Protein AF-A0A0L0NAQ2-F1 (afdb_monomer_lite)

Secondary structure (DSSP, 8-state):
--------SPPPPHHHHHHHTT-PPPPPPP-PPPPPPP--HHHHHHHTS-EEE----HHHHHHHHHTT---EEE----S-S-S-TTS---PPPGGGSSS-----------EEEEPPGGGT--HHHHHHHHHHTTTTTSGGG--SSSHHHHHTEEEEES-HHHHHT--HHHHHHHHHHHHH-TT-------------

InterPro domains:
  IPR003697 Nucleoside triphosphate pyrophosphatase Maf-like protein [PF02545] (50-85)
  IPR003697 Nucleoside triphosphate pyrophosphatase Maf-like protein [PF02545] (97-177)
  IPR003697 Nucleoside triphosphate pyrophosphatase Maf-like protein [PTHR43213] (103-178)
  IPR029001 Inosine triphosphate pyrophosphatase-like [G3DSA:3.90.950.10] (46-89)
  IPR029001 Inosine triphosphate pyrophosphatase-like [G3DSA:3.90.950.10] (90-179)
  IPR029001 Inosine triphosphate pyrophosphatase-like [SSF52972] (48-174)

Organism: Tolypocladium ophioglossoides (strain CBS 100239) (NCBI:txid1163406)

Foldseek 3Di:
DDDDDDDPDDPPDPVVVCVVVPDDDDPDPPDPDPDDADDDPLLVVQLVDQAEDQDPDPLVVVVCVNNPNPRYHYRYDPDDPPDDPVPDDPDDDPVQPPPHADDDDDDDDKDWDWADCVGQDNPVLVVVLVVVQCQVPPPVSADCPPPRVVRTTDDMGGDVSVVSPDPPVVVSVVSCCRPPVVPDPDPPPDPPPDDD

Sequence (196 aa):
MADSTTPRDPPPGYTAAAAEHGAGPRPSGPVRRPVLPLDLPILKHLNAKRVILASASPRRKALLQQIGLTNLEIMPSTKPEDLDKGAYVLAPREDARHPGYSITSHTEETKVYFWGEDNGLPDDVIESYVKTREGADKAGGYAVQGIGGMLLVQMIEGSVDNVVGLPVRRCLSMAEKVIFRQDEDEFDEGNSDEEV

Structure (mmCIF, N/CA/C/O backbone):
data_AF-A0A0L0NAQ2-F1
#
_entry.id   AF-A0A0L0NAQ2-F1
#
loop_
_atom_site.group_PDB
_atom_site.id
_atom_site.type_symbol
_atom_site.label_atom_id
_atom_site.label_alt_id
_atom_site.label_comp_id
_atom_site.label_asym_id
_atom_site.label_entity_id
_atom_site.label_seq_id
_atom_site.pdbx_PDB_ins_code
_atom_site.Cartn_x
_atom_site.Cartn_y
_atom_site.Cartn_z
_atom_site.occupancy
_atom_site.B_iso_or_equiv
_atom_site.auth_seq_id
_atom_site.auth_comp_id
_atom_site.auth_asym_id
_atom_site.auth_atom_id
_atom_site.pdbx_PDB_model_num
ATOM 1 N N . MET A 1 1 ? -50.108 26.981 31.773 1.00 41.12 1 MET A N 1
ATOM 2 C CA . MET A 1 1 ? -49.124 27.885 31.144 1.00 41.12 1 MET A CA 1
ATOM 3 C C . MET A 1 1 ? -47.962 27.047 30.642 1.00 41.12 1 MET A C 1
ATOM 5 O O . MET A 1 1 ? -47.570 26.135 31.354 1.00 41.12 1 MET A O 1
ATOM 9 N N . ALA A 1 2 ? -47.468 27.410 29.455 1.00 43.75 2 ALA A N 1
ATOM 10 C CA . ALA A 1 2 ? -46.323 26.883 28.704 1.00 43.75 2 ALA A CA 1
ATOM 11 C C . ALA A 1 2 ? -46.507 25.519 28.006 1.00 43.75 2 ALA A C 1
ATOM 13 O O . ALA A 1 2 ? -46.265 24.453 28.558 1.00 43.75 2 ALA A O 1
ATOM 14 N N . ASP A 1 3 ? -46.933 25.640 26.750 1.00 45.09 3 ASP A N 1
ATOM 15 C CA . ASP A 1 3 ? -46.957 24.650 25.679 1.00 45.09 3 ASP A CA 1
ATOM 16 C C . ASP A 1 3 ? -45.533 24.498 25.097 1.00 45.09 3 ASP A C 1
ATOM 18 O O . ASP A 1 3 ? -44.860 25.499 24.847 1.00 45.09 3 ASP A O 1
ATOM 22 N N . SER A 1 4 ? -45.044 23.267 24.930 1.00 50.56 4 SER A N 1
ATOM 23 C CA . SER A 1 4 ? -43.662 22.942 24.531 1.00 50.56 4 SER A CA 1
ATO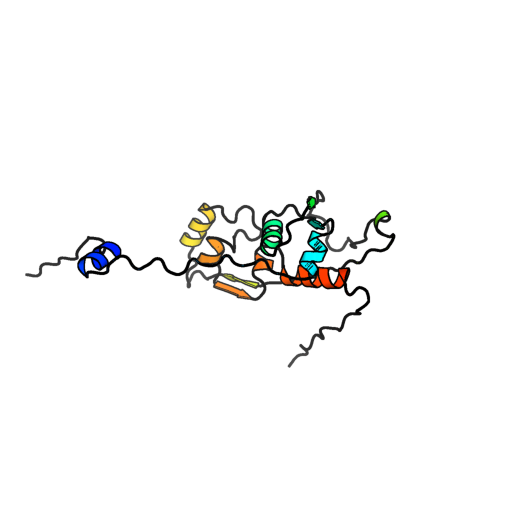M 24 C C . SER A 1 4 ? -43.691 22.039 23.297 1.00 50.56 4 SER A C 1
ATOM 26 O O . SER A 1 4 ? -43.463 20.831 23.371 1.00 50.56 4 SER A O 1
ATOM 28 N N . THR A 1 5 ? -44.000 22.636 22.149 1.00 53.66 5 THR A N 1
ATOM 29 C CA . THR A 1 5 ? -44.022 21.956 20.849 1.00 53.66 5 THR A CA 1
ATOM 30 C C . THR A 1 5 ? -42.610 21.938 20.261 1.00 53.66 5 THR A C 1
ATOM 32 O O . THR A 1 5 ? -42.176 22.906 19.643 1.00 53.66 5 THR A O 1
ATOM 35 N N . THR A 1 6 ? -41.870 20.845 20.453 1.00 58.81 6 THR A N 1
ATOM 36 C CA . THR A 1 6 ? -40.665 20.554 19.657 1.00 58.81 6 THR A CA 1
ATOM 37 C C . THR A 1 6 ? -41.093 19.693 18.464 1.00 58.81 6 THR A C 1
ATOM 39 O O . THR A 1 6 ? -41.571 18.576 18.691 1.00 58.81 6 THR A O 1
ATOM 42 N N . PRO A 1 7 ? -40.990 20.168 17.209 1.00 58.50 7 PRO A N 1
ATOM 43 C CA . PRO A 1 7 ? -41.411 19.378 16.055 1.00 58.50 7 PRO A CA 1
ATOM 44 C C . PRO A 1 7 ? -40.531 18.129 15.922 1.00 58.50 7 PRO A C 1
ATOM 46 O O . PRO A 1 7 ? -39.306 18.227 15.911 1.00 58.50 7 PRO A O 1
ATOM 49 N N . ARG A 1 8 ? -41.164 16.952 15.859 1.00 58.34 8 ARG A N 1
ATOM 50 C CA . ARG A 1 8 ? -40.514 15.634 15.715 1.00 58.34 8 ARG A CA 1
ATOM 51 C C . ARG A 1 8 ? -40.280 15.222 14.262 1.00 58.34 8 ARG A C 1
ATOM 53 O O . ARG A 1 8 ? -39.778 14.126 14.026 1.00 58.34 8 ARG A O 1
ATOM 60 N N . ASP A 1 9 ? -40.645 16.068 13.309 1.00 63.41 9 ASP A N 1
ATOM 61 C CA . ASP A 1 9 ? -40.499 15.732 11.902 1.00 63.41 9 ASP A CA 1
ATOM 62 C C . ASP A 1 9 ? -39.083 16.061 11.419 1.00 63.41 9 ASP A C 1
ATOM 64 O O . ASP A 1 9 ? -38.567 17.147 11.709 1.00 63.41 9 ASP A O 1
ATOM 68 N N . PRO A 1 10 ? -38.426 15.132 10.698 1.00 64.06 10 PRO A N 1
ATOM 69 C CA . PRO A 1 10 ? -37.142 15.418 10.081 1.00 64.06 10 PRO A C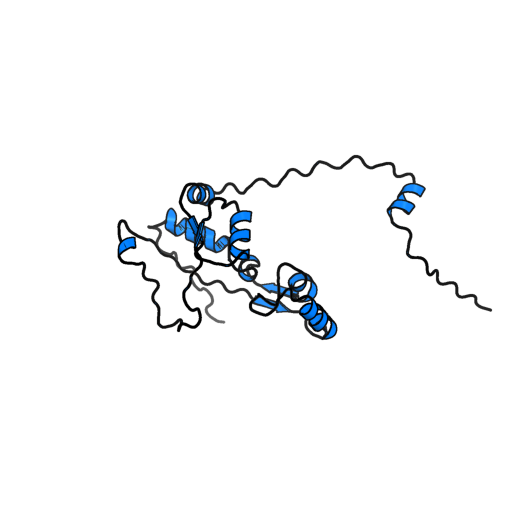A 1
ATOM 70 C C . PRO A 1 10 ? -37.300 16.615 9.133 1.00 64.06 10 PRO A C 1
ATOM 72 O O . PRO A 1 10 ? -38.349 16.752 8.494 1.00 64.06 10 PRO A O 1
ATOM 75 N N . PRO A 1 11 ? -36.283 17.490 9.024 1.00 64.44 11 PRO A N 1
ATOM 76 C CA . PRO A 1 11 ? -36.363 18.632 8.129 1.00 64.44 11 PRO A CA 1
ATOM 77 C C . PRO A 1 11 ? -36.694 18.148 6.709 1.00 64.44 11 PRO A C 1
ATOM 79 O O . PRO A 1 11 ? -36.173 17.108 6.284 1.00 64.44 11 PRO A O 1
ATOM 82 N N . PRO A 1 12 ? -37.563 18.867 5.975 1.00 68.19 12 PRO A N 1
ATOM 83 C CA . PRO A 1 12 ? -37.940 18.474 4.627 1.00 68.19 12 PRO A CA 1
ATOM 84 C C . PRO A 1 12 ? -36.684 18.293 3.773 1.00 68.19 12 PRO A C 1
ATOM 86 O O . PRO A 1 12 ? -35.736 19.077 3.857 1.00 68.19 12 PRO A O 1
ATOM 89 N N . GLY A 1 13 ? -36.665 17.242 2.949 1.00 56.91 13 GLY A N 1
ATOM 90 C CA . GLY A 1 13 ? -35.565 17.019 2.017 1.00 56.91 13 GLY A CA 1
ATOM 91 C C . GLY A 1 13 ? -35.347 18.273 1.169 1.00 56.91 13 GLY A C 1
ATOM 92 O O . GLY A 1 13 ? -36.307 18.850 0.660 1.00 56.91 13 GLY A O 1
ATOM 93 N N . TYR A 1 14 ? -34.091 18.699 1.008 1.00 62.16 14 TYR A N 1
ATOM 94 C CA . TYR A 1 14 ? -33.715 19.931 0.293 1.00 62.16 14 TYR A CA 1
ATOM 95 C C . TYR A 1 14 ? -34.352 20.065 -1.100 1.00 62.16 14 TYR A C 1
ATOM 97 O O . TYR A 1 14 ? -34.544 21.170 -1.603 1.00 62.16 14 TYR A O 1
ATOM 105 N N . THR A 1 15 ? -34.697 18.942 -1.726 1.00 62.47 15 THR A N 1
ATOM 106 C CA . THR A 1 15 ? -35.394 18.876 -3.011 1.00 62.47 15 THR A CA 1
ATOM 107 C C . THR A 1 15 ? -36.828 19.405 -2.950 1.00 62.47 15 THR A C 1
ATOM 109 O O . THR A 1 15 ? -37.253 20.075 -3.887 1.00 62.47 15 THR A O 1
ATOM 112 N N . ALA A 1 16 ? -37.556 19.156 -1.858 1.00 59.34 16 ALA A N 1
ATOM 113 C CA . ALA A 1 16 ? -38.922 19.641 -1.660 1.00 59.34 16 ALA A CA 1
ATOM 114 C C . ALA A 1 16 ? -38.942 21.157 -1.399 1.00 59.34 16 ALA A C 1
ATOM 116 O O . ALA A 1 16 ? -39.698 21.879 -2.043 1.00 59.34 16 ALA A O 1
ATOM 117 N N . ALA A 1 17 ? -38.024 21.652 -0.560 1.00 59.50 17 ALA A N 1
ATOM 118 C CA . ALA A 1 17 ? -37.868 23.085 -0.292 1.00 59.50 17 ALA A CA 1
ATOM 119 C C . ALA A 1 17 ? -37.432 23.882 -1.542 1.00 59.50 17 ALA A C 1
ATOM 121 O O . ALA A 1 17 ? -37.858 25.015 -1.752 1.00 59.50 17 ALA A O 1
ATOM 122 N N . ALA A 1 18 ? -36.608 23.295 -2.417 1.00 58.06 18 ALA A N 1
ATOM 123 C CA . ALA A 1 18 ? -36.181 23.945 -3.660 1.00 58.06 18 ALA A CA 1
ATOM 124 C C . ALA A 1 18 ? -37.310 24.073 -4.703 1.00 58.06 18 ALA A C 1
ATOM 126 O O . ALA A 1 18 ? -37.309 25.024 -5.489 1.00 58.06 18 ALA A O 1
ATOM 127 N N . ALA A 1 19 ? -38.267 23.137 -4.709 1.00 61.03 19 ALA A N 1
ATOM 128 C CA . ALA A 1 19 ? -39.413 23.163 -5.616 1.00 61.03 19 ALA A CA 1
ATOM 129 C C . ALA A 1 19 ? -40.416 24.268 -5.244 1.00 61.03 19 ALA A C 1
ATOM 131 O O . ALA A 1 19 ? -40.917 24.957 -6.133 1.00 61.03 19 ALA A O 1
ATOM 132 N N . GLU A 1 20 ? -40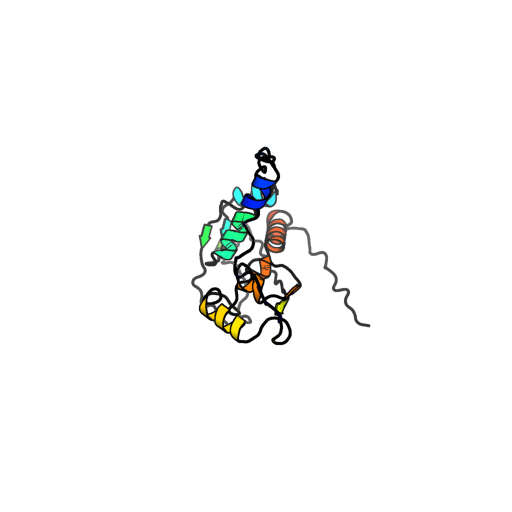.650 24.494 -3.946 1.00 61.00 20 GLU A N 1
ATOM 133 C CA . GLU A 1 20 ? -41.523 25.572 -3.451 1.00 61.00 20 GLU A CA 1
ATOM 134 C C . GLU A 1 20 ? -40.988 26.976 -3.786 1.00 61.00 20 GLU A C 1
ATOM 136 O O . GLU A 1 20 ? -41.765 27.908 -3.985 1.00 61.00 20 GLU A O 1
ATOM 141 N N . HIS A 1 21 ? -39.667 27.125 -3.931 1.00 63.00 21 HIS A N 1
ATOM 142 C CA . HIS A 1 21 ? -39.008 28.388 -4.285 1.00 63.00 21 HIS A CA 1
ATOM 143 C C . HIS A 1 21 ? -38.721 28.565 -5.790 1.00 63.00 21 HIS A C 1
ATOM 145 O O . HIS A 1 21 ? -37.954 29.450 -6.172 1.00 63.00 21 HIS A O 1
ATOM 151 N N . GLY A 1 22 ? -39.335 27.761 -6.666 1.00 55.47 22 GLY A N 1
ATOM 152 C CA . GLY A 1 22 ? -39.315 27.996 -8.117 1.00 55.47 22 GLY A CA 1
ATOM 153 C C . GLY A 1 22 ? -37.975 27.726 -8.815 1.00 55.47 22 GLY A C 1
ATOM 154 O O . GLY A 1 22 ? -37.747 28.221 -9.921 1.00 55.47 22 GLY A O 1
ATOM 155 N N . ALA A 1 23 ? -37.081 26.934 -8.216 1.00 58.44 23 ALA A N 1
ATOM 156 C CA . ALA A 1 23 ? -35.851 26.518 -8.883 1.00 58.44 23 ALA A CA 1
ATOM 157 C C . ALA A 1 23 ? -36.159 25.430 -9.930 1.00 58.44 23 ALA A C 1
ATOM 159 O O . ALA A 1 23 ? -36.309 24.254 -9.601 1.00 58.44 23 ALA A O 1
ATOM 160 N N . GLY A 1 24 ? -36.258 25.820 -11.205 1.00 65.88 24 GLY A N 1
ATOM 161 C CA . GLY A 1 24 ? -36.368 24.874 -12.321 1.00 65.88 24 GLY A CA 1
ATOM 162 C C . GLY A 1 24 ? -35.169 23.908 -12.406 1.00 65.88 24 GLY A C 1
ATOM 163 O O . GLY A 1 24 ? -34.139 24.135 -11.760 1.00 65.88 24 GLY A O 1
ATOM 164 N N . PRO A 1 25 ? -35.259 22.827 -13.208 1.00 61.66 25 PRO A N 1
ATOM 165 C CA . PRO A 1 25 ? -34.171 21.866 -13.366 1.00 61.66 25 PRO A CA 1
ATOM 166 C C . PRO A 1 25 ? -32.912 22.593 -13.842 1.00 61.66 25 PRO A C 1
ATOM 168 O O . PRO A 1 25 ? -32.896 23.176 -14.927 1.00 61.66 25 PRO A O 1
ATOM 171 N N . ARG A 1 26 ? -31.854 22.592 -13.022 1.00 62.03 26 ARG A N 1
ATOM 172 C CA . ARG A 1 26 ? -30.571 23.165 -13.443 1.00 62.03 26 ARG A CA 1
ATOM 173 C C . ARG A 1 26 ? -30.094 22.382 -14.669 1.00 62.03 26 ARG A C 1
ATOM 175 O O . ARG A 1 26 ? -30.154 21.150 -14.630 1.00 62.03 26 ARG A O 1
ATOM 182 N N . PRO A 1 27 ? -29.621 23.050 -15.736 1.00 65.00 27 PRO A N 1
ATOM 183 C CA . PRO A 1 27 ? -29.024 22.346 -16.860 1.00 65.00 27 PRO A CA 1
ATOM 184 C C . PRO A 1 27 ? -27.929 21.425 -16.323 1.00 65.00 27 PRO A C 1
ATOM 186 O O . PRO A 1 27 ? -27.153 21.824 -15.448 1.00 65.00 27 PRO A O 1
ATOM 189 N N . SER A 1 28 ? -27.909 20.180 -16.803 1.00 66.62 28 SER A N 1
ATOM 190 C CA . SER A 1 28 ? -26.876 19.210 -16.455 1.00 66.62 28 SER A CA 1
ATOM 191 C C . SER A 1 28 ? -25.518 19.879 -16.640 1.00 66.62 28 SER A C 1
ATOM 193 O O . SER A 1 28 ? -25.199 20.327 -17.745 1.00 66.62 28 SER A O 1
ATOM 195 N N . GLY A 1 29 ? -24.762 20.004 -15.547 1.00 67.12 29 GLY A N 1
ATOM 196 C CA . GLY A 1 29 ? -23.431 20.598 -15.571 1.00 67.12 29 GLY A CA 1
ATOM 197 C C . GLY A 1 29 ? -22.529 19.898 -16.593 1.00 67.12 29 GLY A C 1
ATOM 198 O O . GLY A 1 29 ? -22.859 18.805 -17.063 1.00 67.12 29 GLY A O 1
ATOM 199 N N . PRO A 1 30 ? -21.390 20.507 -16.956 1.00 69.25 30 PRO A N 1
ATOM 200 C CA . PRO A 1 30 ? -20.494 19.938 -17.953 1.00 69.25 30 PRO A CA 1
ATOM 201 C C . PRO A 1 30 ? -20.175 18.479 -17.608 1.00 69.25 30 PRO A C 1
ATOM 203 O O . PRO A 1 30 ? -19.758 18.175 -16.487 1.00 69.25 30 PRO A O 1
ATOM 206 N N . VAL A 1 31 ? -20.395 17.581 -18.5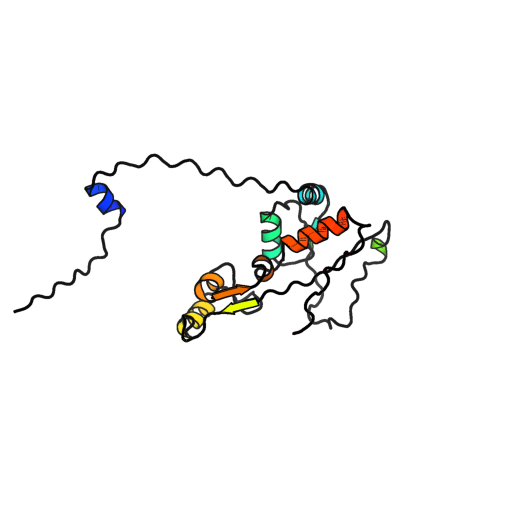74 1.00 70.56 31 VAL A N 1
ATOM 207 C CA . VAL A 1 31 ? -20.027 16.165 -18.470 1.00 70.56 31 VAL A CA 1
ATOM 208 C C . VAL A 1 31 ? -18.551 16.114 -18.086 1.00 70.56 31 VAL A C 1
ATOM 210 O O . VAL A 1 31 ? -17.699 16.605 -18.832 1.00 70.56 31 VAL A O 1
ATOM 213 N N . ARG A 1 32 ? -18.242 15.588 -16.893 1.00 65.25 32 ARG A N 1
ATOM 214 C CA . ARG A 1 32 ? -16.857 15.468 -16.426 1.00 65.25 32 ARG A CA 1
ATOM 215 C C . ARG A 1 32 ? -16.089 14.649 -17.458 1.00 65.25 32 ARG A C 1
ATOM 217 O O . ARG A 1 32 ? -16.427 13.494 -17.704 1.00 65.25 32 ARG A O 1
ATOM 224 N N . ARG A 1 33 ? -15.075 15.257 -18.079 1.00 65.31 33 ARG A N 1
ATOM 225 C CA . ARG A 1 33 ? -14.163 14.526 -18.963 1.00 65.31 33 ARG A CA 1
ATOM 226 C C . ARG A 1 33 ? -13.498 13.417 -18.139 1.00 65.31 33 ARG A C 1
ATOM 228 O O . ARG A 1 33 ? -13.094 13.696 -17.007 1.00 65.31 33 ARG A O 1
ATOM 235 N N . PRO A 1 34 ? -13.400 12.185 -18.663 1.00 69.81 34 PRO A N 1
ATOM 236 C CA . PRO A 1 34 ? -12.672 11.132 -17.973 1.00 69.81 34 PRO A CA 1
ATOM 237 C C . PRO A 1 34 ? -11.214 11.566 -17.793 1.00 69.81 34 PRO A C 1
ATOM 239 O O . PRO A 1 34 ? -10.644 12.236 -18.658 1.00 69.81 34 PRO A O 1
ATOM 242 N N . VAL A 1 35 ? -10.625 11.207 -16.654 1.00 73.69 35 VAL A N 1
ATOM 243 C CA . VAL A 1 35 ? -9.201 11.441 -16.398 1.00 73.69 35 VAL A CA 1
ATOM 244 C C . VAL A 1 35 ? -8.412 10.628 -17.421 1.00 73.69 35 VAL A C 1
ATOM 246 O O . VAL A 1 35 ? -8.604 9.418 -17.532 1.00 73.69 35 VAL A O 1
ATOM 249 N N . LEU A 1 36 ? -7.572 11.301 -18.209 1.00 74.38 36 LEU A N 1
ATOM 250 C CA . LEU A 1 36 ? -6.705 10.629 -19.173 1.00 74.38 36 LEU A CA 1
ATOM 251 C C . LEU A 1 36 ? -5.629 9.824 -18.427 1.00 74.38 36 LEU A C 1
ATOM 253 O O . LEU A 1 36 ? -5.161 10.275 -17.378 1.00 74.38 36 LEU A O 1
ATOM 257 N N . PRO A 1 37 ? -5.225 8.653 -18.946 1.00 72.19 37 PRO A N 1
ATOM 258 C CA . PRO A 1 37 ? -4.152 7.876 -18.343 1.00 72.19 37 PRO A CA 1
ATOM 259 C C . PRO A 1 37 ? -2.837 8.663 -18.358 1.00 72.19 37 PRO A C 1
ATOM 261 O O . PRO A 1 37 ? -2.573 9.444 -19.274 1.00 72.19 37 PRO A O 1
ATOM 264 N N . LEU A 1 38 ? -2.012 8.440 -17.335 1.00 79.75 38 LEU A N 1
ATOM 265 C CA . LEU A 1 38 ? -0.681 9.032 -17.234 1.00 79.75 38 LEU A CA 1
ATOM 266 C C . LEU A 1 38 ? 0.183 8.577 -18.415 1.00 79.75 38 LEU A C 1
ATOM 268 O O . LEU A 1 38 ? 0.400 7.381 -18.608 1.00 79.75 38 LEU A O 1
ATOM 272 N N . ASP A 1 39 ? 0.703 9.533 -19.183 1.00 82.44 39 ASP A N 1
ATOM 273 C CA . ASP A 1 39 ? 1.598 9.251 -20.303 1.00 82.44 39 ASP A CA 1
ATOM 274 C C . ASP A 1 39 ? 3.067 9.409 -19.890 1.00 82.44 39 ASP A C 1
ATOM 276 O O . ASP A 1 39 ? 3.695 10.440 -20.129 1.00 82.44 39 ASP A O 1
ATOM 280 N N . LEU A 1 40 ? 3.609 8.386 -19.222 1.00 85.81 40 LEU A N 1
ATOM 281 C CA . LEU A 1 40 ? 5.013 8.350 -18.809 1.00 85.81 40 LEU A CA 1
ATOM 282 C C . LEU A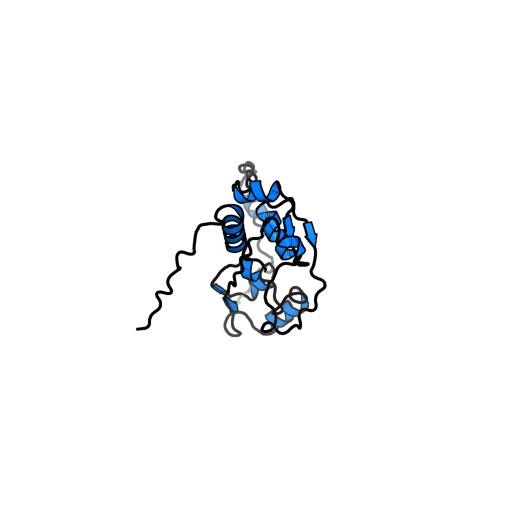 1 40 ? 5.829 7.387 -19.695 1.00 85.81 40 LEU A C 1
ATOM 284 O O . LEU A 1 40 ? 5.383 6.257 -19.930 1.00 85.81 40 LEU A O 1
ATOM 288 N N . PRO A 1 41 ? 7.055 7.757 -20.128 1.00 86.50 41 PRO A N 1
ATOM 289 C CA . PRO A 1 41 ? 7.912 6.897 -20.954 1.00 86.50 41 PRO A CA 1
ATOM 290 C C . PRO A 1 41 ? 8.189 5.522 -20.335 1.00 86.50 41 PRO A C 1
ATOM 292 O O . PRO A 1 41 ? 8.131 4.505 -21.026 1.00 86.50 41 PRO A O 1
ATOM 295 N N . ILE A 1 42 ? 8.417 5.477 -19.019 1.00 87.75 42 ILE A N 1
ATOM 296 C CA . ILE A 1 42 ? 8.635 4.230 -18.279 1.00 87.75 42 ILE A CA 1
ATOM 297 C C . ILE A 1 42 ? 7.417 3.301 -18.344 1.00 87.75 42 ILE A C 1
ATOM 299 O O . ILE A 1 42 ? 7.577 2.102 -18.541 1.00 87.75 42 ILE A O 1
ATOM 303 N N . LEU A 1 43 ? 6.195 3.840 -18.276 1.00 87.69 43 LEU A N 1
ATOM 304 C CA . LEU A 1 43 ? 4.965 3.047 -18.357 1.00 87.69 43 LEU A CA 1
ATOM 305 C C . LEU A 1 43 ? 4.753 2.478 -19.760 1.00 87.69 43 LEU A C 1
ATOM 307 O O . LEU A 1 43 ? 4.395 1.310 -19.902 1.00 87.69 43 LEU A O 1
ATOM 311 N N . LYS A 1 44 ? 5.020 3.276 -20.802 1.00 88.69 44 LYS A N 1
ATOM 312 C CA . LYS A 1 44 ? 5.013 2.809 -22.199 1.00 88.69 44 LYS A CA 1
ATOM 313 C C . LYS A 1 44 ? 6.008 1.669 -22.403 1.00 88.69 44 LYS A C 1
ATOM 315 O O . LYS A 1 44 ? 5.655 0.646 -22.988 1.00 88.69 44 LYS A O 1
ATOM 320 N N . HIS A 1 45 ? 7.226 1.829 -21.887 1.00 89.81 45 HIS A N 1
ATOM 321 C CA . HIS A 1 45 ? 8.265 0.813 -22.003 1.00 89.81 45 HIS A CA 1
ATOM 322 C C . HIS A 1 45 ? 7.905 -0.469 -21.242 1.00 89.81 45 HIS A C 1
ATOM 324 O O . HIS A 1 45 ? 8.011 -1.557 -21.802 1.00 89.81 45 HIS A O 1
ATOM 330 N N . LEU A 1 46 ? 7.421 -0.352 -20.002 1.00 88.38 46 LEU A N 1
ATOM 331 C CA . LEU A 1 46 ? 6.988 -1.496 -19.199 1.00 88.38 46 LEU A CA 1
ATOM 332 C C . LEU A 1 46 ? 5.818 -2.241 -19.854 1.00 88.38 46 LEU A C 1
ATOM 334 O O . LEU A 1 46 ? 5.875 -3.459 -19.972 1.00 88.38 46 LEU A O 1
ATOM 338 N N . ASN A 1 47 ? 4.806 -1.534 -20.366 1.00 89.12 47 ASN A N 1
ATOM 339 C CA . ASN A 1 47 ? 3.672 -2.169 -21.047 1.00 89.12 47 ASN A CA 1
ATOM 340 C C . ASN A 1 47 ? 4.084 -2.933 -22.324 1.00 89.12 47 ASN A C 1
ATOM 342 O O . ASN A 1 47 ? 3.433 -3.916 -22.678 1.00 89.12 47 ASN A O 1
ATOM 346 N N . ALA A 1 48 ? 5.171 -2.529 -22.992 1.00 89.25 48 ALA A N 1
ATOM 347 C CA . ALA A 1 48 ? 5.713 -3.214 -24.170 1.00 89.25 48 ALA A CA 1
ATOM 348 C C . ALA A 1 48 ? 6.563 -4.459 -23.840 1.00 89.25 48 ALA A C 1
ATOM 350 O O . ALA A 1 48 ? 7.000 -5.168 -24.750 1.00 89.25 48 ALA A O 1
ATOM 351 N N . LYS A 1 49 ? 6.838 -4.724 -22.559 1.00 88.62 49 LYS A N 1
ATOM 352 C CA . LYS A 1 49 ? 7.655 -5.851 -22.092 1.00 88.62 49 LYS A CA 1
ATOM 353 C C . LYS A 1 49 ? 6.823 -6.795 -21.228 1.00 88.62 49 LYS A C 1
ATOM 355 O O . LYS A 1 49 ? 5.703 -6.491 -20.832 1.00 88.62 49 LYS A O 1
ATOM 360 N N . ARG A 1 50 ? 7.386 -7.967 -20.930 1.00 88.69 50 ARG A N 1
ATOM 361 C CA . ARG A 1 50 ? 6.809 -8.884 -19.945 1.00 88.69 50 ARG A CA 1
ATOM 362 C C . ARG A 1 50 ? 7.143 -8.368 -18.547 1.00 88.69 50 ARG A C 1
ATOM 364 O O . ARG A 1 50 ? 8.304 -8.412 -18.148 1.00 88.69 50 ARG A O 1
ATOM 371 N N . VAL A 1 51 ? 6.135 -7.897 -17.817 1.00 89.69 51 VAL A N 1
ATOM 372 C CA . VAL A 1 51 ? 6.281 -7.437 -16.430 1.00 89.69 51 VAL A CA 1
ATOM 373 C C . VAL A 1 51 ? 5.638 -8.452 -15.499 1.00 89.69 51 VAL A C 1
ATOM 375 O O . VAL A 1 51 ? 4.463 -8.785 -15.651 1.00 89.69 51 VAL A O 1
ATOM 378 N N . ILE A 1 52 ? 6.409 -8.933 -14.526 1.00 90.88 52 ILE A N 1
ATOM 379 C CA . ILE A 1 52 ? 5.949 -9.904 -13.535 1.00 90.88 52 ILE A CA 1
ATOM 380 C C . ILE A 1 52 ? 5.864 -9.217 -12.173 1.00 90.88 52 ILE A C 1
ATOM 382 O O . ILE A 1 52 ? 6.862 -8.721 -11.653 1.00 90.88 52 ILE A O 1
ATOM 386 N N . LEU A 1 53 ? 4.679 -9.223 -11.569 1.00 91.38 53 LEU A N 1
ATOM 387 C CA . LEU A 1 53 ? 4.474 -8.872 -10.173 1.00 91.38 53 LEU A CA 1
ATOM 388 C C . LEU A 1 53 ? 4.627 -10.133 -9.320 1.00 91.38 53 LEU A C 1
ATOM 390 O O . LEU A 1 53 ? 3.733 -10.982 -9.270 1.00 91.38 53 LEU A O 1
ATOM 394 N N . ALA A 1 54 ? 5.745 -10.227 -8.604 1.00 90.56 54 ALA A N 1
ATOM 395 C CA . ALA A 1 54 ? 6.052 -11.343 -7.712 1.00 90.56 54 ALA A CA 1
ATOM 396 C C . ALA A 1 54 ? 5.302 -11.263 -6.361 1.00 90.56 54 ALA A C 1
ATOM 398 O O . ALA A 1 54 ? 5.890 -11.419 -5.292 1.00 90.56 54 ALA A O 1
ATOM 399 N N . SER A 1 55 ? 4.006 -10.935 -6.376 1.00 87.38 55 SER A N 1
ATOM 400 C CA . SER A 1 55 ? 3.208 -10.728 -5.164 1.00 87.38 55 SER A CA 1
ATOM 401 C C . SER A 1 55 ? 1.779 -11.231 -5.325 1.00 87.38 55 SER A C 1
ATOM 403 O O . SER A 1 55 ? 1.117 -10.919 -6.307 1.00 87.38 55 SER A O 1
ATOM 405 N N . ALA A 1 56 ? 1.278 -11.941 -4.309 1.00 87.25 56 ALA A N 1
ATOM 406 C CA . ALA A 1 56 ? -0.116 -12.383 -4.233 1.00 87.25 56 ALA A CA 1
ATOM 407 C C . ALA A 1 56 ? -1.108 -11.259 -3.869 1.00 87.25 56 ALA A C 1
ATOM 409 O O . ALA A 1 56 ? -2.314 -11.482 -3.888 1.00 87.25 56 ALA A O 1
ATOM 410 N N . SER A 1 57 ? -0.627 -10.063 -3.503 1.00 87.88 57 SER A N 1
ATOM 411 C CA . SER A 1 57 ? -1.469 -8.989 -2.964 1.00 87.88 57 SER A CA 1
ATOM 412 C C . SER A 1 57 ? -2.359 -8.347 -4.040 1.00 87.88 57 SER A C 1
ATOM 414 O O . SER A 1 57 ? -1.834 -7.694 -4.953 1.00 87.88 57 SER A O 1
ATOM 416 N N . PRO A 1 58 ? -3.701 -8.412 -3.911 1.00 88.25 58 PRO A N 1
ATOM 417 C CA . PRO A 1 58 ? -4.613 -7.737 -4.837 1.00 88.25 58 PRO A CA 1
ATOM 418 C C . PRO A 1 58 ? -4.460 -6.210 -4.816 1.00 88.25 58 PRO A C 1
ATOM 420 O O . PRO A 1 58 ? -4.641 -5.558 -5.843 1.00 88.25 58 PRO A O 1
ATOM 423 N N . ARG A 1 59 ? -4.074 -5.635 -3.667 1.00 90.25 59 ARG A N 1
ATOM 424 C CA . ARG A 1 59 ? -3.892 -4.184 -3.491 1.00 90.25 59 ARG A CA 1
ATOM 425 C C . ARG A 1 59 ? -2.726 -3.653 -4.322 1.00 90.25 59 ARG A C 1
ATOM 427 O O . ARG A 1 59 ? -2.874 -2.651 -5.013 1.00 90.25 59 ARG A O 1
ATOM 434 N N . ARG A 1 60 ? -1.595 -4.370 -4.334 1.00 92.31 60 ARG A N 1
ATOM 435 C CA . ARG A 1 60 ? -0.423 -4.001 -5.151 1.00 92.31 60 ARG A CA 1
ATOM 436 C C . ARG A 1 60 ? -0.752 -4.021 -6.642 1.00 92.31 60 ARG A C 1
ATOM 438 O O . ARG A 1 60 ? -0.387 -3.099 -7.364 1.00 92.31 60 ARG A O 1
ATOM 445 N N . LYS A 1 61 ? -1.499 -5.038 -7.088 1.00 91.19 61 LYS A N 1
ATOM 446 C CA . LYS A 1 61 ? -2.002 -5.115 -8.466 1.00 91.19 61 LYS A CA 1
ATOM 447 C C . LYS A 1 61 ? -2.886 -3.910 -8.800 1.00 91.19 61 LYS A C 1
ATOM 449 O O . LYS A 1 61 ? -2.662 -3.271 -9.821 1.00 91.19 61 LYS A O 1
ATOM 454 N N . ALA A 1 62 ? -3.858 -3.596 -7.943 1.00 90.69 62 ALA A N 1
ATOM 455 C CA . ALA A 1 62 ? -4.785 -2.489 -8.164 1.00 90.69 62 ALA A CA 1
ATOM 456 C C . ALA A 1 62 ? -4.059 -1.136 -8.269 1.00 90.69 62 ALA A C 1
ATOM 458 O O . ALA A 1 62 ? -4.332 -0.376 -9.195 1.00 90.69 62 ALA A O 1
ATOM 459 N N . LEU A 1 63 ? -3.083 -0.875 -7.390 1.00 91.12 63 LEU A N 1
ATOM 460 C CA . LEU A 1 63 ? -2.258 0.338 -7.433 1.00 91.12 63 LEU A CA 1
ATOM 461 C C . LEU A 1 63 ? -1.499 0.479 -8.762 1.00 91.12 63 LEU A C 1
ATOM 463 O O . LEU A 1 63 ? -1.531 1.542 -9.381 1.00 91.12 63 LEU A O 1
ATOM 467 N N . LEU A 1 64 ? -0.862 -0.597 -9.238 1.00 90.62 64 LEU A N 1
ATOM 468 C CA . LEU A 1 64 ? -0.129 -0.580 -10.508 1.00 90.62 64 LEU A CA 1
ATOM 469 C C . LEU A 1 64 ? -1.065 -0.452 -11.724 1.00 90.62 64 LEU A C 1
ATOM 471 O O . LEU A 1 64 ? -0.744 0.237 -12.691 1.00 90.62 64 LEU A O 1
ATOM 475 N N . GLN A 1 65 ? -2.251 -1.057 -11.680 1.00 89.25 65 GLN A N 1
ATOM 476 C CA . GLN A 1 65 ? -3.245 -0.896 -12.745 1.00 89.25 65 GLN A CA 1
ATOM 477 C C . GLN A 1 65 ? -3.801 0.532 -12.801 1.00 89.25 65 GLN A C 1
ATOM 479 O O . GLN A 1 65 ? -3.988 1.066 -13.894 1.00 89.25 65 GLN A O 1
ATOM 484 N N . GLN A 1 66 ? -4.001 1.176 -11.647 1.00 88.00 66 GLN A N 1
ATOM 485 C CA . GLN A 1 66 ? -4.502 2.550 -11.559 1.00 88.00 66 GLN A CA 1
ATOM 486 C C . GLN A 1 66 ? -3.559 3.569 -12.216 1.00 88.00 66 GLN A C 1
ATOM 488 O O . GLN A 1 66 ? -4.030 4.536 -12.813 1.00 88.00 66 GLN A O 1
ATOM 493 N N . ILE A 1 67 ? -2.242 3.352 -12.153 1.00 88.25 67 ILE A N 1
ATOM 494 C CA . ILE A 1 67 ? -1.259 4.221 -12.822 1.00 88.25 67 ILE A CA 1
ATOM 495 C C . ILE A 1 67 ? -1.083 3.926 -14.317 1.00 88.25 67 ILE A C 1
ATOM 497 O O . ILE A 1 67 ? -0.399 4.685 -14.995 1.00 88.25 67 ILE A O 1
ATOM 501 N N . GLY A 1 68 ? -1.689 2.856 -14.845 1.00 87.31 68 GLY A N 1
ATOM 502 C CA . GLY A 1 68 ? -1.644 2.515 -16.271 1.00 87.31 68 GLY A CA 1
ATOM 503 C C . GLY A 1 68 ? -0.729 1.345 -16.648 1.00 87.31 68 GLY A C 1
ATOM 504 O O . GLY A 1 68 ? -0.492 1.130 -17.840 1.00 87.31 68 GLY A O 1
ATOM 505 N N . LEU A 1 69 ? -0.233 0.556 -15.684 1.00 85.81 69 LEU A N 1
ATOM 506 C CA . LEU A 1 69 ? 0.403 -0.731 -15.987 1.00 85.81 69 LEU A CA 1
ATOM 507 C C . LEU A 1 69 ? -0.678 -1.785 -16.203 1.00 85.81 69 LEU A C 1
ATOM 509 O O . LEU A 1 69 ? -1.289 -2.295 -15.265 1.00 85.81 69 LEU A O 1
ATOM 513 N N . THR A 1 70 ? -0.932 -2.093 -17.467 1.00 82.69 70 THR A N 1
ATOM 514 C CA . THR A 1 70 ? -2.010 -3.005 -17.869 1.00 82.69 70 THR A CA 1
ATOM 515 C C . THR A 1 70 ? -1.489 -4.404 -18.178 1.00 82.69 70 THR A C 1
ATOM 517 O O . THR A 1 70 ? -2.206 -5.380 -17.964 1.00 82.69 70 THR A O 1
ATOM 520 N N . ASN A 1 71 ? -0.225 -4.517 -18.597 1.00 85.44 71 ASN A N 1
ATOM 521 C CA . ASN A 1 71 ? 0.423 -5.779 -18.943 1.00 85.44 71 ASN A CA 1
ATOM 522 C C . ASN A 1 71 ? 1.211 -6.368 -17.755 1.00 85.44 71 ASN A C 1
ATOM 524 O O . ASN A 1 71 ? 2.441 -6.391 -17.760 1.00 85.44 71 ASN A O 1
ATOM 528 N N . LEU A 1 72 ? 0.494 -6.789 -16.708 1.00 86.38 72 LEU A N 1
ATOM 529 C CA . LEU A 1 72 ? 1.070 -7.361 -15.485 1.00 86.38 72 LEU A CA 1
ATOM 530 C C . LEU A 1 72 ? 0.709 -8.839 -15.329 1.00 86.38 72 LEU A C 1
ATOM 532 O O . LEU A 1 72 ? -0.460 -9.191 -15.160 1.00 86.38 72 LEU A O 1
ATOM 536 N N . GLU A 1 73 ? 1.730 -9.690 -15.300 1.00 89.00 73 GLU A N 1
ATOM 537 C CA . GLU A 1 73 ? 1.620 -11.103 -14.941 1.00 89.00 73 GLU A CA 1
ATOM 538 C C . GLU A 1 73 ? 1.822 -11.267 -13.431 1.00 89.00 73 GLU A C 1
ATOM 540 O O . GLU A 1 73 ? 2.781 -10.748 -12.868 1.00 89.00 73 GLU A O 1
ATOM 545 N N . ILE A 1 74 ? 0.925 -11.979 -12.750 1.00 88.19 74 ILE A N 1
ATOM 546 C CA . ILE A 1 74 ? 1.026 -12.192 -11.301 1.00 88.19 74 ILE A CA 1
ATOM 547 C C . ILE A 1 74 ? 1.628 -13.565 -11.057 1.00 88.19 74 ILE A C 1
ATOM 549 O O . ILE A 1 74 ? 1.031 -14.574 -11.425 1.00 88.19 74 ILE A O 1
ATOM 553 N N . MET A 1 75 ? 2.777 -13.597 -10.388 1.00 87.75 75 MET A N 1
ATOM 554 C CA . MET A 1 75 ? 3.436 -14.837 -9.993 1.00 87.75 75 MET A CA 1
ATOM 555 C C . MET A 1 75 ? 3.711 -14.796 -8.485 1.00 87.75 75 MET A C 1
ATOM 557 O O . MET A 1 75 ? 4.742 -14.274 -8.065 1.00 87.75 75 MET A O 1
ATOM 561 N N . PRO A 1 76 ? 2.782 -15.271 -7.638 1.00 84.75 76 PRO A N 1
ATOM 562 C CA . PRO A 1 76 ? 2.943 -15.189 -6.193 1.00 84.75 76 PRO A CA 1
ATOM 563 C C . PRO A 1 76 ? 4.131 -16.038 -5.721 1.00 84.75 76 PRO A C 1
ATOM 565 O O . PRO A 1 76 ? 4.363 -17.138 -6.220 1.00 84.75 76 PRO A O 1
ATOM 568 N N . SER A 1 77 ? 4.876 -15.535 -4.735 1.00 78.94 77 SER A N 1
ATOM 569 C CA . SER A 1 77 ? 5.902 -16.329 -4.056 1.00 78.94 77 SER A CA 1
ATOM 570 C C . SER A 1 77 ? 5.233 -17.406 -3.205 1.00 78.94 77 SER A C 1
ATOM 572 O O . SER A 1 77 ? 4.339 -17.106 -2.420 1.00 78.94 77 SER A O 1
ATOM 574 N N . THR A 1 78 ? 5.676 -18.653 -3.338 1.00 77.69 78 THR A N 1
ATOM 575 C CA . THR A 1 78 ? 5.250 -19.779 -2.489 1.00 77.69 78 THR A CA 1
ATOM 576 C C . THR A 1 78 ? 6.229 -20.042 -1.342 1.00 77.69 78 THR A C 1
ATOM 578 O O . THR A 1 78 ? 6.171 -21.097 -0.713 1.00 77.69 78 THR A O 1
ATOM 581 N N . LYS A 1 79 ? 7.193 -19.140 -1.117 1.00 75.88 79 LYS A N 1
ATOM 582 C CA . LYS A 1 79 ? 8.219 -19.312 -0.085 1.00 75.88 79 LYS A CA 1
ATOM 583 C C . LYS A 1 79 ? 7.670 -18.953 1.304 1.00 75.88 79 LYS A C 1
ATOM 585 O O . LYS A 1 79 ? 6.892 -18.005 1.390 1.00 75.88 79 LYS A O 1
ATOM 590 N N . PRO A 1 80 ? 8.099 -19.657 2.366 1.00 72.12 80 PRO A N 1
ATOM 591 C CA . PRO A 1 80 ? 7.763 -19.296 3.741 1.00 72.12 80 PRO A CA 1
ATOM 592 C C . PRO A 1 80 ? 8.237 -17.872 4.083 1.00 72.12 80 PRO A C 1
ATOM 594 O O . PRO A 1 80 ? 9.321 -17.464 3.662 1.00 72.12 80 PRO A O 1
ATOM 597 N N . GLU A 1 81 ? 7.417 -17.108 4.809 1.00 69.06 81 GLU A N 1
ATOM 598 C CA . GLU A 1 81 ? 7.705 -15.717 5.217 1.00 69.06 81 GLU A CA 1
ATOM 599 C C . GLU A 1 81 ? 8.318 -15.616 6.632 1.00 69.06 81 GLU A C 1
ATOM 601 O O . GLU A 1 81 ? 8.632 -14.525 7.100 1.00 69.06 81 GLU A O 1
ATOM 606 N N . ASP A 1 82 ? 8.518 -16.750 7.303 1.00 74.25 82 ASP A N 1
ATOM 607 C CA . ASP A 1 82 ? 9.093 -16.921 8.647 1.00 74.25 82 ASP A CA 1
ATOM 608 C C . ASP A 1 82 ? 10.626 -17.070 8.647 1.00 74.25 82 ASP A C 1
ATOM 610 O O . ASP A 1 82 ? 11.241 -17.401 9.661 1.00 74.25 82 ASP A O 1
ATOM 614 N N . LEU A 1 83 ? 11.259 -16.824 7.502 1.00 68.38 83 LEU A N 1
ATOM 615 C CA . LEU A 1 83 ? 12.697 -16.958 7.324 1.00 68.38 83 LEU A CA 1
ATOM 616 C C . LEU A 1 83 ? 13.463 -15.783 7.964 1.00 68.38 83 LEU A C 1
ATOM 618 O O . LEU A 1 83 ? 13.045 -14.627 7.882 1.00 68.38 83 LEU A O 1
ATOM 622 N N . ASP A 1 84 ? 14.628 -16.073 8.554 1.00 68.44 84 ASP A N 1
ATOM 623 C CA . ASP A 1 84 ? 15.515 -15.065 9.152 1.00 68.44 84 ASP A CA 1
ATOM 624 C C . ASP A 1 84 ? 16.019 -14.053 8.110 1.00 68.44 84 ASP A C 1
ATOM 626 O O . ASP A 1 84 ? 16.807 -14.381 7.225 1.00 68.44 84 ASP A O 1
ATOM 630 N N . LYS A 1 85 ? 15.604 -12.791 8.238 1.00 62.03 85 LYS A N 1
ATOM 631 C CA . LYS A 1 85 ? 15.947 -11.712 7.298 1.00 62.03 85 LYS A CA 1
ATOM 632 C C . LYS A 1 85 ? 17.454 -11.428 7.218 1.00 62.03 85 LYS A C 1
ATOM 634 O O . LYS A 1 85 ? 17.883 -10.850 6.224 1.00 62.03 85 LYS A O 1
ATOM 639 N N . GLY A 1 86 ? 18.247 -11.841 8.213 1.00 60.97 86 GLY A N 1
ATOM 640 C CA . GLY A 1 86 ? 19.707 -11.685 8.217 1.00 60.97 86 GLY A CA 1
ATOM 641 C C . GLY A 1 86 ? 20.470 -12.717 7.377 1.00 60.97 86 GLY A C 1
ATOM 642 O O . GLY A 1 86 ? 21.646 -12.512 7.084 1.00 60.97 86 GLY A O 1
ATOM 643 N N . ALA A 1 87 ? 19.823 -13.811 6.963 1.00 57.09 87 ALA A N 1
ATOM 644 C CA . ALA A 1 87 ? 20.493 -14.961 6.350 1.00 57.09 87 ALA A CA 1
ATOM 645 C C . ALA A 1 87 ? 20.416 -15.009 4.810 1.00 57.09 87 ALA A C 1
ATOM 647 O O . ALA A 1 87 ? 20.944 -15.943 4.202 1.00 57.09 87 ALA A O 1
ATOM 648 N N . TYR A 1 88 ? 19.768 -14.034 4.159 1.00 54.75 88 TYR A N 1
ATOM 649 C CA . TYR A 1 88 ? 19.514 -14.079 2.715 1.00 54.75 88 TYR A CA 1
ATOM 650 C C . TYR A 1 88 ? 20.084 -12.869 1.982 1.00 54.75 88 TYR A C 1
ATOM 652 O O . TYR A 1 88 ? 19.685 -11.731 2.205 1.00 54.75 88 TYR A O 1
ATOM 660 N N . VAL A 1 89 ? 20.958 -13.147 1.018 1.00 56.62 89 VAL A N 1
ATOM 661 C CA . VAL A 1 89 ? 21.333 -12.200 -0.033 1.00 56.62 89 VAL A CA 1
ATOM 662 C C . VAL A 1 89 ? 20.384 -12.408 -1.213 1.00 56.62 89 VAL A C 1
ATOM 664 O O . VAL A 1 89 ? 20.190 -13.534 -1.678 1.00 56.62 89 VAL A O 1
ATOM 667 N N . LEU A 1 90 ? 19.793 -11.322 -1.717 1.00 60.28 90 LEU A N 1
ATOM 668 C CA . LEU A 1 90 ? 19.082 -11.310 -2.997 1.00 60.28 90 LEU A CA 1
ATOM 669 C C . LEU A 1 90 ? 20.101 -11.498 -4.129 1.00 60.28 90 LEU A C 1
ATOM 671 O O . LEU A 1 90 ? 20.607 -10.539 -4.702 1.00 60.28 90 LEU A O 1
ATOM 675 N N . ALA A 1 91 ? 20.417 -12.751 -4.439 1.00 59.97 91 ALA A N 1
ATOM 676 C CA . ALA A 1 91 ? 21.178 -13.114 -5.622 1.00 59.97 91 ALA A CA 1
ATOM 677 C C . ALA A 1 91 ? 20.211 -13.659 -6.680 1.00 59.97 91 ALA A C 1
ATOM 679 O O . ALA A 1 91 ? 19.386 -14.528 -6.373 1.00 59.97 91 ALA A O 1
ATOM 680 N N . PRO A 1 92 ? 20.284 -13.194 -7.933 1.00 61.56 92 PRO A N 1
ATOM 681 C CA . PRO A 1 92 ? 19.544 -13.844 -8.992 1.00 61.56 92 PRO A CA 1
ATOM 682 C C . PRO A 1 92 ? 20.105 -15.235 -9.225 1.00 61.56 92 PRO A C 1
ATOM 684 O O . PRO A 1 92 ? 21.282 -15.530 -8.980 1.00 61.56 92 PRO A O 1
ATOM 687 N N . ARG A 1 93 ? 19.219 -16.087 -9.727 1.00 61.16 93 ARG A N 1
ATOM 688 C CA . ARG A 1 93 ? 19.584 -17.432 -10.135 1.00 61.16 93 ARG A CA 1
ATOM 689 C C . ARG A 1 93 ? 20.638 -17.368 -11.244 1.00 61.16 93 ARG A C 1
ATOM 691 O O . ARG A 1 93 ? 20.692 -16.406 -12.011 1.00 61.16 93 ARG A O 1
ATOM 698 N N . GLU A 1 94 ? 21.481 -18.393 -11.315 1.00 60.31 94 GLU A N 1
ATOM 699 C CA . GLU A 1 94 ? 22.616 -18.454 -12.244 1.00 60.31 94 GLU A CA 1
ATOM 700 C C . GLU A 1 94 ? 22.203 -18.307 -13.718 1.00 60.31 94 GLU A C 1
ATOM 702 O O . GLU A 1 94 ? 22.945 -17.727 -14.506 1.00 60.31 94 GLU A O 1
ATOM 707 N N . ASP A 1 95 ? 20.989 -18.734 -14.067 1.00 62.12 95 ASP A N 1
ATOM 708 C CA . ASP A 1 95 ? 20.374 -18.616 -15.393 1.00 62.12 95 ASP A CA 1
ATOM 709 C C . ASP A 1 95 ? 19.966 -17.182 -15.768 1.00 62.12 95 ASP A C 1
ATOM 711 O O . ASP A 1 95 ? 19.895 -16.858 -16.950 1.00 62.12 95 ASP A O 1
ATOM 715 N N . ALA A 1 96 ? 19.759 -16.298 -14.790 1.00 60.16 96 ALA A N 1
ATOM 716 C CA . ALA A 1 96 ? 19.462 -14.883 -15.022 1.00 60.16 96 ALA A CA 1
ATOM 717 C C . ALA A 1 96 ? 20.727 -14.003 -15.096 1.00 60.16 96 ALA A C 1
ATOM 719 O O . ALA A 1 96 ? 20.627 -12.794 -15.300 1.00 60.16 96 ALA A O 1
ATOM 720 N N . ARG A 1 97 ? 21.926 -14.588 -14.936 1.00 57.62 97 ARG A N 1
ATOM 721 C CA . ARG A 1 97 ? 23.204 -13.853 -14.945 1.00 57.62 97 ARG A CA 1
ATOM 722 C C . ARG A 1 97 ? 23.663 -13.410 -16.338 1.00 57.62 97 ARG A C 1
ATOM 724 O O . ARG A 1 97 ? 24.524 -12.543 -16.426 1.00 57.62 97 ARG A O 1
ATOM 731 N N . HIS A 1 98 ? 23.090 -13.951 -17.415 1.00 47.94 98 HIS A N 1
ATOM 732 C CA . HIS A 1 98 ? 23.441 -13.605 -18.797 1.00 47.94 98 HIS A CA 1
ATOM 733 C C . HIS A 1 98 ? 22.172 -13.276 -19.612 1.00 47.94 98 HIS A C 1
ATOM 735 O O . HIS A 1 98 ? 21.230 -14.065 -19.570 1.00 47.94 98 HIS A O 1
ATOM 741 N N . PRO A 1 99 ? 22.096 -12.134 -20.332 1.00 55.88 99 PRO A N 1
ATOM 742 C CA . PRO A 1 99 ? 23.179 -11.211 -20.694 1.00 55.88 99 PRO A CA 1
ATOM 743 C C . PRO A 1 99 ? 23.497 -10.138 -19.634 1.00 55.88 99 PRO A C 1
ATOM 745 O O . PRO A 1 99 ? 24.327 -9.274 -19.884 1.00 55.88 99 PRO A O 1
ATOM 748 N N . GLY A 1 100 ? 22.872 -10.202 -18.457 1.00 67.50 100 GLY A N 1
ATOM 749 C CA . GLY A 1 100 ? 23.083 -9.276 -17.345 1.00 67.50 100 GLY A CA 1
ATOM 750 C C . GLY A 1 100 ? 21.756 -8.955 -16.666 1.00 67.50 100 GLY A C 1
ATOM 751 O O . GLY A 1 100 ? 20.714 -8.896 -17.318 1.00 67.50 100 GLY A O 1
ATOM 752 N N . TYR A 1 101 ? 21.779 -8.778 -15.350 1.00 72.88 101 TYR A N 1
ATOM 753 C CA . TYR A 1 101 ? 20.636 -8.310 -14.574 1.00 72.88 101 TYR A CA 1
ATOM 754 C C . TYR A 1 101 ? 21.056 -7.054 -13.817 1.00 72.88 101 TYR A C 1
ATOM 756 O O . TYR A 1 101 ? 22.199 -6.940 -13.383 1.00 72.88 101 TYR A O 1
ATOM 764 N N . SER A 1 102 ? 20.115 -6.139 -13.619 1.00 78.88 102 SER A N 1
ATOM 765 C CA . SER A 1 102 ? 20.264 -5.038 -12.673 1.00 78.88 102 SER A CA 1
ATOM 766 C C . SER A 1 102 ? 19.161 -5.170 -11.629 1.00 78.88 102 SER A C 1
ATOM 768 O O . SER A 1 102 ? 18.000 -5.434 -11.957 1.00 78.88 102 SER A O 1
ATOM 770 N N . ILE A 1 103 ? 19.553 -5.104 -10.359 1.00 81.88 103 ILE A N 1
ATOM 771 C CA . ILE A 1 103 ? 18.667 -5.241 -9.204 1.00 81.88 103 ILE A CA 1
ATOM 772 C C . ILE A 1 103 ? 18.844 -3.994 -8.358 1.00 81.88 103 ILE A C 1
ATOM 774 O O . ILE A 1 103 ? 19.958 -3.563 -8.087 1.00 81.88 103 ILE A O 1
ATOM 778 N N . THR A 1 104 ? 17.723 -3.454 -7.905 1.00 84.00 104 THR A N 1
ATOM 779 C CA . THR A 1 104 ? 17.678 -2.373 -6.930 1.00 84.00 104 THR A CA 1
ATOM 780 C C . THR A 1 104 ? 16.660 -2.740 -5.859 1.00 84.00 104 THR A C 1
ATOM 782 O O . THR A 1 104 ? 15.623 -3.348 -6.146 1.00 84.00 104 THR A O 1
ATOM 785 N N . SER A 1 105 ? 16.972 -2.405 -4.615 1.00 86.44 105 SER A N 1
ATOM 786 C CA . SER A 1 105 ? 16.109 -2.610 -3.457 1.00 86.44 105 SER A CA 1
ATOM 787 C C . SER A 1 105 ? 15.991 -1.304 -2.693 1.00 86.44 105 SER A C 1
ATOM 789 O O . SER A 1 105 ? 16.959 -0.560 -2.586 1.00 86.44 105 SER A O 1
ATOM 791 N N . HIS A 1 106 ? 14.813 -1.041 -2.147 1.00 87.50 106 HIS A N 1
ATOM 792 C CA . HIS A 1 106 ? 14.546 0.147 -1.357 1.00 87.50 106 HIS A CA 1
ATOM 793 C C . HIS A 1 106 ? 13.563 -0.206 -0.249 1.00 87.50 106 HIS A C 1
ATOM 795 O O . HIS A 1 106 ? 12.677 -1.043 -0.446 1.00 87.50 106 HIS A O 1
ATOM 801 N N . THR A 1 107 ? 13.722 0.459 0.888 1.00 90.94 107 THR A N 1
ATOM 802 C CA . THR A 1 107 ? 12.835 0.350 2.042 1.00 90.94 107 THR A CA 1
ATOM 803 C C . THR A 1 107 ? 12.256 1.727 2.306 1.00 90.94 107 THR A C 1
ATOM 805 O O . THR A 1 107 ? 13.005 2.692 2.412 1.00 90.94 107 THR A O 1
ATOM 808 N N . GLU A 1 108 ? 10.933 1.807 2.418 1.00 89.25 108 GLU A N 1
ATOM 809 C CA . GLU A 1 108 ? 10.219 3.051 2.692 1.00 89.25 108 GLU A CA 1
ATOM 810 C C . GLU A 1 108 ? 9.396 2.897 3.972 1.00 89.25 108 GLU A C 1
ATOM 812 O O . GLU A 1 108 ? 8.645 1.931 4.131 1.00 89.25 108 GLU A O 1
ATOM 817 N N . GLU A 1 109 ? 9.537 3.854 4.886 1.00 93.88 109 GLU A N 1
ATOM 818 C CA . GLU A 1 109 ? 8.794 3.901 6.143 1.00 93.88 109 GLU A CA 1
ATOM 819 C C . GLU A 1 109 ? 7.696 4.966 6.064 1.00 93.88 109 GLU A C 1
ATOM 821 O O . GLU A 1 109 ? 7.831 6.003 5.416 1.00 93.88 109 GLU A O 1
ATOM 826 N N . THR A 1 110 ? 6.556 4.703 6.692 1.00 94.19 110 THR A N 1
ATOM 827 C CA . THR A 1 110 ? 5.458 5.667 6.793 1.00 94.19 110 THR A CA 1
ATOM 828 C C . THR A 1 110 ? 4.807 5.518 8.154 1.00 94.19 110 THR A C 1
ATOM 830 O O . THR A 1 110 ? 4.469 4.405 8.562 1.00 94.19 110 THR A O 1
ATOM 833 N N . LYS A 1 111 ? 4.632 6.639 8.853 1.00 96.19 111 LYS A N 1
ATOM 834 C CA . LYS A 1 111 ? 4.040 6.670 10.190 1.00 96.19 111 LYS A CA 1
ATOM 835 C C . LYS A 1 111 ? 2.559 6.998 10.078 1.00 96.19 111 LYS A C 1
ATOM 837 O O . LYS A 1 111 ? 2.168 7.924 9.370 1.00 96.19 111 LYS A O 1
ATOM 842 N N . VAL A 1 112 ? 1.733 6.223 10.772 1.00 95.62 112 VAL A N 1
ATOM 843 C CA . VAL A 1 112 ? 0.278 6.403 10.810 1.00 95.62 112 VAL A CA 1
ATOM 844 C C . VAL A 1 112 ? -0.121 6.681 12.248 1.00 95.62 112 VAL A C 1
ATOM 846 O O . VAL A 1 112 ? 0.103 5.854 13.130 1.00 95.62 112 VAL A O 1
ATOM 849 N N . TYR A 1 113 ? -0.704 7.851 12.469 1.00 94.75 113 TYR A N 1
ATOM 850 C CA . TYR A 1 113 ? -1.185 8.305 13.764 1.00 94.75 113 TYR A CA 1
ATOM 851 C C . TYR A 1 113 ? -2.677 8.026 13.861 1.00 94.75 113 TYR A C 1
ATOM 853 O O . TYR A 1 113 ? -3.440 8.329 12.939 1.00 94.75 113 TYR A O 1
ATOM 861 N N . PHE A 1 114 ? -3.083 7.449 14.983 1.00 95.06 114 PHE A N 1
ATOM 862 C CA . PHE A 1 114 ? -4.469 7.129 15.287 1.00 95.06 114 PHE A CA 1
ATOM 863 C C . PHE A 1 114 ? -5.029 8.137 16.281 1.00 95.06 114 PHE A C 1
ATOM 865 O O . PHE A 1 114 ? -4.290 8.707 17.085 1.00 95.06 114 PHE A O 1
ATOM 872 N N . TRP A 1 115 ? -6.340 8.341 16.231 1.00 94.50 115 TRP A N 1
ATOM 873 C CA . TRP A 1 115 ? -7.032 9.083 17.278 1.00 94.50 115 TRP A CA 1
ATOM 874 C C . TRP A 1 115 ? -6.885 8.369 18.630 1.00 94.50 115 TRP A C 1
ATOM 876 O O . TRP A 1 115 ? -6.806 7.143 18.692 1.00 94.50 115 TRP A O 1
ATOM 886 N N . GLY A 1 116 ? -6.824 9.146 19.711 1.00 92.56 116 GLY A N 1
ATOM 887 C CA . GLY A 1 116 ? -6.837 8.621 21.077 1.00 92.56 116 GLY A CA 1
ATOM 888 C C . GLY A 1 116 ? -8.259 8.449 21.612 1.00 92.56 116 GLY A C 1
ATOM 889 O O . GLY A 1 116 ? -9.209 8.986 21.037 1.00 92.56 116 GLY A O 1
ATOM 890 N N . GLU A 1 117 ? -8.386 7.759 22.747 1.00 89.81 117 GLU A N 1
ATOM 891 C CA . GLU A 1 117 ? -9.659 7.564 23.460 1.00 89.81 117 GLU A CA 1
ATOM 892 C C . GLU A 1 117 ? -10.369 8.904 23.721 1.00 89.81 117 GLU A C 1
ATOM 894 O O . GLU A 1 117 ? -11.524 9.085 23.339 1.00 89.81 117 GLU A O 1
ATOM 899 N N . ASP A 1 118 ? -9.627 9.891 24.234 1.00 87.06 118 ASP A N 1
ATOM 900 C CA . ASP A 1 118 ? -10.138 11.233 24.547 1.00 87.06 118 ASP A CA 1
ATOM 901 C C . ASP A 1 118 ? -10.580 12.040 23.311 1.00 87.06 118 ASP A C 1
ATOM 903 O O . ASP A 1 118 ? -11.289 13.037 23.441 1.00 87.06 118 ASP A O 1
ATOM 907 N N . ASN A 1 119 ? -10.156 11.637 22.107 1.00 83.50 119 ASN A N 1
ATOM 908 C CA . ASN A 1 119 ? -10.261 12.429 20.878 1.00 83.50 119 ASN A CA 1
ATOM 909 C C . ASN A 1 119 ? -10.816 11.626 19.689 1.00 83.50 119 ASN A C 1
ATOM 911 O O . ASN A 1 119 ? -10.367 11.798 18.557 1.00 83.50 119 ASN A O 1
ATOM 915 N N . GLY A 1 120 ? -11.823 10.784 19.923 1.00 79.06 120 GLY A N 1
ATOM 916 C CA . GLY A 1 120 ? -12.631 10.206 18.842 1.00 79.06 120 GLY A CA 1
ATOM 917 C C . GLY A 1 120 ? -12.366 8.738 18.523 1.00 79.06 120 GLY A C 1
ATOM 918 O O . GLY A 1 120 ? -12.965 8.231 17.575 1.00 79.06 120 GLY A O 1
ATOM 919 N N . LEU A 1 121 ? -11.551 8.042 19.326 1.00 91.12 121 LEU A N 1
ATOM 920 C CA . LEU A 1 121 ? -11.423 6.584 19.264 1.00 91.12 121 LEU A CA 1
ATOM 921 C C . LEU A 1 121 ? -11.749 5.867 20.592 1.00 91.12 121 LEU A C 1
ATOM 923 O O . LEU A 1 121 ? -10.899 5.155 21.123 1.00 91.12 121 LEU A O 1
ATOM 927 N N . PRO A 1 122 ? -12.963 6.042 21.144 1.00 93.88 122 PRO A N 1
ATOM 928 C CA . PRO A 1 122 ? -13.434 5.242 22.273 1.00 93.88 122 PRO A CA 1
ATOM 929 C C . PRO A 1 122 ? -13.640 3.761 21.900 1.00 93.88 122 PRO A C 1
ATOM 931 O O . PRO A 1 122 ? -13.762 3.397 20.724 1.00 93.88 122 PRO A O 1
ATOM 934 N N . ASP A 1 123 ? -13.714 2.901 22.919 1.00 93.94 123 ASP A N 1
ATOM 935 C CA . ASP A 1 123 ? -13.828 1.442 22.765 1.00 93.94 123 ASP A CA 1
ATOM 936 C C . ASP A 1 123 ? -15.020 1.002 21.903 1.00 93.94 123 ASP A C 1
ATOM 938 O O . ASP A 1 123 ? -14.914 0.048 21.132 1.00 93.94 123 ASP A O 1
ATOM 942 N N . ASP A 1 124 ? -16.151 1.704 21.964 1.00 94.31 124 ASP A N 1
ATOM 943 C CA . ASP A 1 124 ? -17.342 1.388 21.170 1.00 94.31 124 ASP A CA 1
ATOM 944 C C . ASP A 1 124 ? -17.113 1.578 19.659 1.00 94.31 124 ASP A C 1
ATOM 946 O O . ASP A 1 124 ? -17.616 0.784 18.850 1.00 94.31 124 ASP A O 1
ATOM 950 N N . VAL A 1 125 ? -16.310 2.572 19.263 1.00 92.94 125 VAL A N 1
ATOM 951 C CA . VAL A 1 125 ? -15.878 2.778 17.870 1.00 92.94 125 VAL A CA 1
ATOM 952 C C . VAL A 1 125 ? -14.942 1.653 17.435 1.00 92.94 125 VAL A C 1
ATOM 954 O O . VAL A 1 125 ? -15.139 1.085 16.355 1.00 92.94 125 VAL A O 1
ATOM 957 N N . ILE A 1 126 ? -13.971 1.281 18.276 1.00 93.50 126 ILE A N 1
ATOM 958 C CA . ILE A 1 126 ? -13.032 0.184 17.994 1.00 93.50 126 ILE A CA 1
ATOM 959 C C . ILE A 1 126 ? -13.788 -1.141 17.855 1.00 93.50 126 ILE A C 1
ATOM 961 O O . ILE A 1 126 ? -13.609 -1.861 16.871 1.00 93.50 126 ILE A O 1
ATOM 965 N N . GLU A 1 127 ? -14.683 -1.461 18.787 1.00 94.75 127 GLU A N 1
ATOM 966 C CA . GLU A 1 127 ? -15.505 -2.667 18.722 1.00 94.75 127 GLU A CA 1
ATOM 967 C C . GLU A 1 127 ? -16.368 -2.703 17.460 1.00 94.75 127 GLU A C 1
ATOM 969 O O . GLU A 1 127 ? -16.482 -3.742 16.799 1.00 94.75 127 GLU A O 1
ATOM 974 N N . SER A 1 128 ? -16.996 -1.574 17.125 1.00 94.44 128 SER A N 1
ATOM 975 C CA . SER A 1 128 ? -17.811 -1.44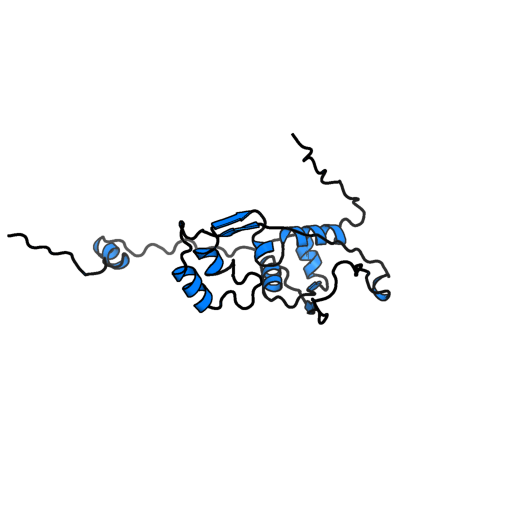6 15.917 1.00 94.44 128 SER A CA 1
ATOM 976 C C . SER A 1 128 ? -16.967 -1.663 14.666 1.00 94.44 128 SER A C 1
ATOM 978 O O . SER A 1 128 ? -17.398 -2.378 13.759 1.00 94.44 128 SER A O 1
ATOM 980 N N . TYR A 1 129 ? -15.739 -1.140 14.645 1.00 94.75 129 TYR A N 1
ATOM 981 C CA . TYR A 1 129 ? -14.784 -1.381 13.572 1.00 94.75 129 TYR A CA 1
ATOM 982 C C . TYR A 1 129 ? -14.399 -2.859 13.456 1.00 94.75 129 TYR A C 1
ATOM 984 O O . TYR A 1 129 ? -14.490 -3.437 12.372 1.00 94.75 129 TYR A O 1
ATOM 992 N N . VAL A 1 130 ? -14.042 -3.512 14.563 1.00 94.56 130 VAL A N 1
ATOM 993 C CA . VAL A 1 130 ? -13.674 -4.937 14.579 1.00 94.56 130 VAL A CA 1
ATOM 994 C C . VAL A 1 130 ? -14.823 -5.810 14.060 1.00 94.56 130 VAL A C 1
ATOM 996 O O . VAL A 1 130 ? -14.588 -6.746 13.289 1.00 94.56 130 VAL A O 1
ATOM 999 N N . LYS A 1 131 ? -16.078 -5.467 14.389 1.00 95.44 131 LYS A N 1
ATOM 1000 C CA . LYS A 1 131 ? -17.281 -6.157 13.883 1.00 95.44 131 LYS A CA 1
ATOM 1001 C C . LYS A 1 131 ? -17.409 -6.088 12.355 1.00 95.44 131 LYS A C 1
ATOM 1003 O O . LYS A 1 131 ? -17.942 -7.027 11.764 1.00 95.44 131 LYS A O 1
ATOM 1008 N N . THR A 1 132 ? -16.878 -5.051 11.698 1.00 94.88 132 THR A N 1
ATOM 1009 C CA . THR A 1 132 ? -16.861 -4.962 10.221 1.00 94.88 132 THR A CA 1
ATOM 1010 C C . THR A 1 132 ? -15.947 -6.000 9.568 1.00 94.88 132 THR A C 1
ATOM 1012 O O . THR A 1 132 ? -16.124 -6.318 8.393 1.00 94.88 132 THR A O 1
ATOM 1015 N N . ARG A 1 133 ? -14.960 -6.524 10.313 1.00 93.88 133 ARG A N 1
ATOM 1016 C CA . ARG A 1 133 ? -13.890 -7.409 9.822 1.00 93.88 133 ARG A CA 1
ATOM 1017 C C . ARG A 1 133 ? -13.064 -6.825 8.671 1.00 93.88 133 ARG A C 1
ATOM 1019 O O . ARG A 1 133 ? -12.299 -7.561 8.050 1.00 93.88 133 ARG A O 1
ATOM 1026 N N . GLU A 1 134 ? -13.167 -5.523 8.405 1.00 93.00 134 GLU A N 1
ATOM 1027 C CA . GLU A 1 134 ? -12.457 -4.867 7.306 1.00 93.00 134 GLU A CA 1
ATOM 1028 C C . GLU A 1 134 ? -10.935 -5.012 7.454 1.00 93.00 134 GLU A C 1
ATOM 1030 O O . GLU A 1 134 ? -10.238 -5.183 6.461 1.00 93.00 134 GLU A O 1
ATOM 1035 N N . GLY A 1 135 ? -10.410 -5.010 8.680 1.00 90.06 135 GLY A N 1
ATOM 1036 C CA . GLY A 1 135 ? -8.986 -5.190 8.966 1.00 90.06 135 GLY A CA 1
ATOM 1037 C C . GLY A 1 135 ? -8.494 -6.639 9.076 1.00 90.06 135 GLY A C 1
ATOM 1038 O O . GLY A 1 135 ? -7.303 -6.848 9.278 1.00 90.06 135 GLY A O 1
ATOM 1039 N N . ALA A 1 136 ? -9.366 -7.648 8.963 1.00 90.62 136 ALA A N 1
ATOM 1040 C CA . ALA A 1 136 ? -9.042 -9.025 9.364 1.00 90.62 136 ALA A CA 1
ATOM 1041 C C . ALA A 1 136 ? -7.931 -9.697 8.531 1.00 90.62 136 ALA A C 1
ATOM 1043 O O . ALA A 1 136 ? -7.235 -10.576 9.029 1.00 90.62 136 ALA A O 1
ATOM 1044 N N . ASP A 1 137 ? -7.769 -9.298 7.271 1.00 87.75 137 ASP A N 1
ATOM 1045 C CA . ASP A 1 137 ? -6.759 -9.807 6.335 1.00 87.75 137 ASP A CA 1
ATOM 1046 C C . ASP A 1 137 ? -5.582 -8.827 6.143 1.00 87.75 137 ASP A C 1
ATOM 1048 O O . ASP A 1 137 ? -4.843 -8.900 5.153 1.00 87.75 137 ASP A O 1
ATOM 1052 N N . LYS A 1 138 ? -5.431 -7.856 7.054 1.00 89.06 138 LYS A N 1
ATOM 1053 C CA . LYS A 1 138 ? -4.467 -6.757 6.943 1.00 89.06 138 LYS A CA 1
ATOM 1054 C C . LYS A 1 138 ? -3.544 -6.737 8.151 1.00 89.06 138 LYS A C 1
ATOM 1056 O O . LYS A 1 138 ? -3.978 -6.832 9.296 1.00 89.06 138 LYS A O 1
ATOM 1061 N N . ALA A 1 139 ? -2.251 -6.581 7.886 1.00 85.00 139 ALA A N 1
ATOM 1062 C CA . ALA A 1 139 ? -1.276 -6.345 8.939 1.00 85.00 139 ALA A CA 1
ATOM 1063 C C . ALA A 1 139 ? -1.652 -5.066 9.707 1.00 85.00 139 ALA A C 1
ATOM 1065 O O . ALA A 1 139 ? -2.036 -4.069 9.099 1.00 85.00 139 ALA A O 1
ATOM 1066 N N . GLY A 1 140 ? -1.587 -5.119 11.038 1.00 86.81 140 GLY A N 1
ATOM 1067 C CA . GLY A 1 140 ? -2.038 -4.031 11.912 1.00 86.81 140 GLY A CA 1
ATOM 1068 C C . GLY A 1 140 ? -3.551 -3.982 12.153 1.00 86.81 140 GLY A C 1
ATOM 1069 O O . GLY A 1 140 ? -3.997 -3.169 12.952 1.00 86.81 140 GLY A O 1
ATOM 1070 N N . GLY A 1 141 ? -4.348 -4.845 11.511 1.00 91.44 141 GLY A N 1
ATOM 1071 C CA . GLY A 1 141 ? -5.769 -5.000 11.829 1.00 91.44 141 GLY A CA 1
ATOM 1072 C C . GLY A 1 141 ? -6.668 -3.843 11.389 1.00 91.44 141 GLY A C 1
ATOM 1073 O O . GLY A 1 141 ? -7.792 -3.758 11.873 1.00 91.44 141 GLY A O 1
ATOM 1074 N N . TYR A 1 142 ? -6.218 -2.977 10.474 1.00 93.38 142 TYR A N 1
ATOM 1075 C CA . TYR A 1 142 ? -7.008 -1.863 9.939 1.00 93.38 142 TYR A CA 1
ATOM 1076 C C . TYR A 1 142 ? -6.841 -1.701 8.420 1.00 93.38 142 TYR A C 1
ATOM 1078 O O . TYR A 1 142 ? -5.903 -2.222 7.813 1.00 93.38 142 TYR A O 1
ATOM 1086 N N . ALA A 1 143 ? -7.760 -0.968 7.789 1.00 92.44 143 ALA A N 1
ATOM 1087 C CA . ALA A 1 143 ? -7.707 -0.612 6.375 1.00 92.44 143 ALA A CA 1
ATOM 1088 C C . ALA A 1 143 ? -7.701 0.910 6.195 1.00 92.44 143 ALA A C 1
ATOM 1090 O O . ALA A 1 143 ? -8.699 1.574 6.455 1.00 92.44 143 ALA A O 1
ATOM 1091 N N . VAL A 1 144 ? -6.592 1.460 5.690 1.00 92.75 144 VAL A N 1
ATOM 1092 C CA . VAL A 1 144 ? -6.485 2.897 5.368 1.00 92.75 144 VAL A CA 1
ATOM 1093 C C . VAL A 1 144 ? -7.434 3.318 4.236 1.00 92.75 144 VAL A C 1
ATOM 1095 O O . VAL A 1 144 ? -7.915 4.443 4.197 1.00 92.75 144 VAL A O 1
ATOM 1098 N N . GLN A 1 145 ? -7.740 2.398 3.319 1.00 89.56 145 GLN A N 1
ATOM 1099 C CA . GLN A 1 145 ? -8.741 2.580 2.272 1.00 89.56 145 GLN A CA 1
ATOM 1100 C C . GLN A 1 145 ? -10.048 1.938 2.725 1.00 89.56 145 GLN A C 1
ATOM 1102 O O . GLN A 1 145 ? -10.276 0.757 2.462 1.00 89.56 145 GLN A O 1
ATOM 1107 N N . GLY A 1 146 ? -10.873 2.705 3.434 1.00 90.81 146 GLY A N 1
ATOM 1108 C CA . GLY A 1 146 ? -12.137 2.212 3.963 1.00 90.81 146 GLY A CA 1
ATOM 1109 C C . GLY A 1 146 ? -12.552 2.905 5.250 1.00 90.81 146 GLY A C 1
ATOM 1110 O O . GLY A 1 146 ? -12.158 4.044 5.510 1.00 90.81 146 GLY A O 1
ATOM 1111 N N . ILE A 1 147 ? -13.336 2.199 6.061 1.00 91.69 147 ILE A N 1
ATOM 1112 C CA . ILE A 1 147 ? -13.845 2.707 7.341 1.00 91.69 147 ILE A CA 1
ATOM 1113 C C . ILE A 1 147 ? -12.675 3.006 8.286 1.00 91.69 147 ILE A C 1
ATOM 1115 O O . ILE A 1 147 ? -12.690 4.024 8.977 1.00 91.69 147 ILE A O 1
ATOM 1119 N N . GLY A 1 148 ? -11.632 2.170 8.262 1.00 91.31 148 GLY A N 1
ATOM 1120 C CA . GLY A 1 148 ? -10.452 2.332 9.110 1.00 91.31 148 GLY A CA 1
ATOM 1121 C C . GLY A 1 148 ? -9.744 3.675 8.907 1.00 91.31 148 GLY A C 1
ATOM 1122 O O . GLY A 1 148 ? -9.464 4.386 9.867 1.00 91.31 148 GLY A O 1
ATOM 1123 N N . GLY A 1 149 ? -9.509 4.064 7.654 1.00 91.44 149 GLY A N 1
ATOM 1124 C CA . GLY A 1 149 ? -8.902 5.354 7.322 1.00 91.44 149 GLY A CA 1
ATOM 1125 C C . GLY A 1 149 ? -9.790 6.559 7.627 1.00 91.44 149 GLY A C 1
ATOM 1126 O O . GLY A 1 149 ? -9.271 7.639 7.876 1.00 91.44 149 GLY A O 1
ATOM 1127 N N . MET A 1 150 ? -11.114 6.385 7.620 1.00 89.94 150 MET A N 1
ATOM 1128 C CA . MET A 1 150 ? -12.064 7.469 7.889 1.00 89.94 150 MET A CA 1
ATOM 1129 C C . MET A 1 150 ? -12.313 7.701 9.382 1.00 89.94 150 MET A C 1
ATOM 1131 O O . MET A 1 150 ? -12.559 8.839 9.771 1.00 89.94 150 MET A O 1
ATOM 1135 N N . LEU A 1 151 ? -12.303 6.638 10.193 1.00 91.31 151 LEU A N 1
ATOM 1136 C CA . LEU A 1 151 ? -12.663 6.708 11.614 1.00 91.31 151 LEU A CA 1
ATOM 1137 C C . LEU A 1 151 ? -11.467 6.590 12.557 1.00 91.31 151 LEU A C 1
ATOM 1139 O O . LEU A 1 151 ? -11.483 7.191 13.623 1.00 91.31 151 LEU A O 1
ATOM 1143 N N . LEU A 1 152 ? -10.446 5.809 12.198 1.00 93.62 152 LEU A N 1
ATOM 1144 C CA . LEU A 1 152 ? -9.365 5.462 13.126 1.00 93.62 152 LEU A CA 1
ATOM 1145 C C . LEU A 1 152 ? -8.124 6.335 12.921 1.00 93.62 152 LEU A C 1
ATOM 1147 O O . LEU A 1 152 ? -7.451 6.693 13.885 1.00 93.62 152 LEU A O 1
ATOM 1151 N N . VAL A 1 153 ? -7.811 6.667 11.667 1.00 94.25 153 VAL A N 1
ATOM 1152 C CA . VAL A 1 153 ? -6.581 7.379 11.302 1.00 94.25 153 VAL A CA 1
ATOM 1153 C C . VAL A 1 153 ? -6.761 8.888 11.474 1.00 94.25 153 VAL A C 1
ATOM 1155 O O . VAL A 1 153 ? -7.650 9.497 10.884 1.00 94.25 153 VAL A O 1
ATOM 1158 N N . GLN A 1 154 ? -5.876 9.495 12.260 1.00 94.25 154 GLN A N 1
ATOM 1159 C CA . GLN A 1 154 ? -5.784 10.940 12.456 1.00 94.25 154 GLN A CA 1
ATOM 1160 C C . GLN A 1 154 ? -4.895 11.589 11.395 1.00 94.25 154 GLN A C 1
ATOM 1162 O O . GLN A 1 154 ? -5.247 12.615 10.814 1.00 94.25 154 GLN A O 1
ATOM 1167 N N . MET A 1 155 ? -3.716 11.012 11.173 1.00 94.50 155 MET A N 1
ATOM 1168 C CA . MET A 1 155 ? -2.682 11.606 10.333 1.00 94.50 155 MET A CA 1
ATOM 1169 C C . MET A 1 155 ? -1.788 10.521 9.746 1.00 94.50 155 MET A C 1
ATOM 1171 O O . MET A 1 155 ? -1.584 9.470 10.351 1.00 94.50 155 MET A O 1
ATOM 1175 N N . ILE A 1 156 ? -1.230 10.790 8.571 1.00 96.06 156 ILE A N 1
ATOM 1176 C CA . ILE A 1 156 ? -0.214 9.948 7.947 1.00 96.06 156 ILE A CA 1
ATOM 1177 C C . ILE A 1 156 ? 0.980 10.838 7.613 1.00 96.06 156 ILE A C 1
ATOM 1179 O O . ILE A 1 156 ? 0.834 11.816 6.880 1.00 96.06 156 ILE A O 1
ATOM 1183 N N . GLU A 1 157 ? 2.150 10.480 8.129 1.00 96.31 157 GLU A N 1
ATOM 1184 C CA . GLU A 1 157 ? 3.432 11.080 7.768 1.00 96.31 157 GLU A CA 1
ATOM 1185 C C . GLU A 1 157 ? 4.179 10.124 6.837 1.00 96.31 157 GLU A C 1
ATOM 1187 O O . GLU A 1 157 ? 4.729 9.106 7.266 1.00 96.31 157 GLU A O 1
ATOM 1192 N N . GLY A 1 158 ? 4.158 10.443 5.543 1.00 92.69 158 GLY A N 1
ATOM 1193 C CA . GLY A 1 158 ? 4.773 9.651 4.480 1.00 92.69 158 GLY A CA 1
ATOM 1194 C C . GLY A 1 158 ? 3.797 9.341 3.345 1.00 92.69 158 GLY A C 1
ATOM 1195 O O . GLY A 1 158 ? 2.869 10.105 3.070 1.00 92.69 158 GLY A O 1
ATOM 1196 N N . SER A 1 159 ? 4.024 8.225 2.654 1.00 91.56 159 SER A N 1
ATOM 1197 C CA . SER A 1 159 ? 3.274 7.830 1.461 1.00 91.56 159 SER A CA 1
ATOM 1198 C C . SER A 1 159 ? 2.056 6.968 1.822 1.00 91.56 159 SER A C 1
ATOM 1200 O O . SER A 1 159 ? 2.170 5.883 2.389 1.00 91.56 159 SER A O 1
ATOM 1202 N N . VAL A 1 160 ? 0.855 7.412 1.438 1.00 92.75 160 VAL A N 1
ATOM 1203 C CA . VAL A 1 160 ? -0.378 6.627 1.647 1.00 92.75 160 VAL A CA 1
ATOM 1204 C C . VAL A 1 160 ? -0.350 5.326 0.842 1.00 92.75 160 VAL A C 1
ATOM 1206 O O . VAL A 1 160 ? -0.811 4.292 1.317 1.00 92.75 160 VAL A O 1
ATOM 1209 N N . ASP A 1 161 ? 0.210 5.342 -0.366 1.00 92.19 161 ASP A N 1
ATOM 1210 C CA . ASP A 1 161 ? 0.371 4.151 -1.199 1.00 92.19 161 ASP A CA 1
ATOM 1211 C C . ASP A 1 161 ? 1.321 3.118 -0.567 1.00 92.19 161 ASP A C 1
ATOM 1213 O O . ASP A 1 161 ? 1.045 1.914 -0.648 1.00 92.19 161 ASP A O 1
ATOM 1217 N N . ASN A 1 162 ? 2.336 3.564 0.182 1.00 92.81 162 ASN A N 1
ATOM 1218 C CA . ASN A 1 162 ? 3.142 2.688 1.032 1.00 92.81 162 ASN A CA 1
ATOM 1219 C C . ASN A 1 162 ? 2.281 1.987 2.103 1.00 92.81 162 ASN A C 1
ATOM 1221 O O . ASN A 1 162 ? 2.337 0.762 2.218 1.00 92.81 162 ASN A O 1
ATOM 1225 N N . VAL A 1 163 ? 1.397 2.723 2.797 1.00 92.31 163 VAL A N 1
ATOM 1226 C CA . VAL A 1 163 ? 0.454 2.149 3.788 1.00 92.31 163 VAL A CA 1
ATOM 1227 C C . VAL A 1 163 ? -0.515 1.150 3.143 1.00 92.31 163 VAL A C 1
ATOM 1229 O O . VAL A 1 163 ? -0.803 0.095 3.709 1.00 92.31 163 VAL A O 1
ATOM 1232 N N . VAL A 1 164 ? -1.012 1.441 1.936 1.00 91.69 164 VAL A N 1
ATOM 1233 C CA . VAL A 1 164 ? -1.887 0.519 1.181 1.00 91.69 164 VAL A CA 1
ATOM 1234 C C . VAL A 1 164 ? -1.144 -0.771 0.804 1.00 91.69 164 VAL A C 1
ATOM 1236 O O . VAL A 1 164 ? -1.736 -1.863 0.791 1.00 91.69 164 VAL A O 1
ATOM 1239 N N . GLY A 1 165 ? 0.157 -0.656 0.526 1.00 88.38 165 GLY A N 1
ATOM 1240 C CA . GLY A 1 165 ? 1.082 -1.783 0.448 1.00 88.38 165 GLY A CA 1
ATOM 1241 C C . GLY A 1 165 ? 2.080 -1.748 -0.709 1.00 88.38 165 GLY A C 1
ATOM 1242 O O . GLY A 1 165 ? 2.708 -2.785 -0.958 1.00 88.38 165 GLY A O 1
ATOM 1243 N N . LEU A 1 166 ? 2.203 -0.640 -1.446 1.00 92.00 166 LEU A N 1
ATOM 1244 C CA . LEU A 1 166 ? 3.255 -0.448 -2.449 1.00 92.00 166 LEU A CA 1
ATOM 1245 C C . LEU A 1 166 ? 3.539 1.048 -2.668 1.00 92.00 166 LEU A C 1
ATOM 1247 O O . LEU A 1 166 ? 2.649 1.731 -3.169 1.00 92.00 166 LEU A O 1
ATOM 1251 N N . PRO A 1 167 ? 4.766 1.537 -2.409 1.00 93.25 167 PRO A N 1
ATOM 1252 C CA . PRO A 1 167 ? 5.154 2.902 -2.750 1.00 93.25 167 PRO A CA 1
ATOM 1253 C C . PRO A 1 167 ? 5.332 3.035 -4.266 1.00 93.25 167 PRO A C 1
ATOM 1255 O O . PRO A 1 167 ? 6.393 2.764 -4.836 1.00 93.25 167 PRO A O 1
ATOM 1258 N N . VAL A 1 168 ? 4.263 3.415 -4.955 1.00 92.12 168 VAL A N 1
ATOM 1259 C CA . VAL A 1 168 ? 4.169 3.428 -6.415 1.00 92.12 168 VAL A CA 1
ATOM 1260 C C . VAL A 1 168 ? 5.167 4.411 -7.014 1.00 92.12 168 VAL A C 1
ATOM 1262 O O . VAL A 1 168 ? 5.854 4.081 -7.982 1.00 92.12 168 VAL A O 1
ATOM 1265 N N . ARG A 1 169 ? 5.294 5.603 -6.421 1.00 91.00 169 ARG A N 1
ATOM 1266 C CA . ARG A 1 169 ? 6.234 6.628 -6.899 1.00 91.00 169 ARG A CA 1
ATOM 1267 C C . ARG A 1 169 ? 7.675 6.124 -6.850 1.00 91.00 169 ARG A C 1
ATOM 1269 O O . ARG A 1 169 ? 8.411 6.273 -7.827 1.00 91.00 169 ARG A O 1
ATOM 1276 N N . ARG A 1 170 ? 8.076 5.530 -5.725 1.00 91.44 170 ARG A N 1
ATOM 1277 C CA . ARG A 1 170 ? 9.447 5.048 -5.531 1.00 91.44 170 ARG A CA 1
ATOM 1278 C C . ARG A 1 170 ? 9.720 3.790 -6.351 1.00 91.44 170 ARG A C 1
ATOM 1280 O O . ARG A 1 170 ? 10.751 3.729 -7.015 1.00 91.44 170 ARG A O 1
ATOM 1287 N N . CYS A 1 171 ? 8.743 2.890 -6.461 1.00 91.44 171 CYS A N 1
ATOM 1288 C CA . CYS A 1 171 ? 8.787 1.734 -7.357 1.00 91.44 171 CYS A CA 1
ATOM 1289 C C . CYS A 1 171 ? 9.008 2.131 -8.830 1.00 91.44 171 CYS A C 1
ATOM 1291 O O . CYS A 1 171 ? 9.888 1.572 -9.486 1.00 91.44 171 CYS A O 1
ATOM 1293 N N . LEU A 1 172 ? 8.276 3.125 -9.348 1.00 90.81 172 LEU A N 1
ATOM 1294 C CA . LEU A 1 172 ? 8.477 3.611 -10.720 1.00 90.81 172 LEU A CA 1
ATOM 1295 C C . LEU A 1 172 ? 9.844 4.273 -10.914 1.00 90.81 172 LEU A C 1
ATOM 1297 O O . LEU A 1 172 ? 10.485 4.042 -11.935 1.00 90.81 172 LEU A O 1
ATOM 1301 N N . SER A 1 173 ? 10.304 5.057 -9.936 1.00 90.31 173 SER A N 1
ATOM 1302 C CA . SER A 1 173 ? 11.631 5.681 -9.977 1.00 90.31 173 SER A CA 1
ATOM 1303 C C . SER A 1 173 ? 12.749 4.634 -10.025 1.00 90.31 173 SER A C 1
ATOM 1305 O O . SER A 1 173 ? 13.680 4.760 -10.816 1.00 90.31 173 SER A O 1
ATOM 1307 N N . MET A 1 174 ? 12.632 3.561 -9.242 1.00 90.31 174 MET A N 1
ATOM 1308 C CA . MET A 1 174 ? 13.564 2.430 -9.275 1.00 90.31 174 MET A CA 1
ATOM 1309 C C . MET A 1 174 ? 13.527 1.690 -10.614 1.00 90.31 174 MET A C 1
ATOM 1311 O O . MET A 1 174 ? 14.577 1.360 -11.162 1.00 90.31 174 MET A O 1
ATOM 1315 N N . ALA A 1 175 ? 12.332 1.466 -11.171 1.00 89.00 175 ALA A N 1
ATOM 1316 C CA . ALA A 1 175 ? 12.189 0.852 -12.488 1.00 89.00 175 ALA A CA 1
ATOM 1317 C C . ALA A 1 175 ? 12.839 1.707 -13.588 1.00 89.00 175 ALA A C 1
ATOM 1319 O O . ALA A 1 175 ? 13.507 1.166 -14.465 1.00 89.00 175 ALA A O 1
ATOM 1320 N N . GLU A 1 176 ? 12.688 3.033 -13.527 1.00 88.94 176 GLU A N 1
ATOM 1321 C CA . GLU A 1 176 ? 13.347 3.962 -14.451 1.00 88.94 176 GLU A CA 1
ATOM 1322 C C . GLU A 1 176 ? 14.873 3.870 -14.351 1.00 88.94 176 GLU A C 1
ATOM 1324 O O . GLU A 1 176 ? 15.537 3.752 -15.381 1.00 88.94 176 GLU A O 1
ATOM 1329 N N . LYS A 1 177 ? 15.420 3.848 -13.128 1.00 86.50 177 LYS A N 1
ATOM 1330 C CA . LYS A 1 177 ? 16.863 3.703 -12.894 1.00 86.50 177 LYS A CA 1
ATOM 1331 C C . LYS A 1 177 ? 17.408 2.408 -13.501 1.00 86.50 177 LYS A C 1
ATOM 1333 O O . LYS A 1 177 ? 18.317 2.446 -14.321 1.00 86.50 177 LYS A O 1
ATOM 1338 N N . VAL A 1 178 ? 16.787 1.272 -13.183 1.00 86.06 178 VAL A N 1
ATOM 1339 C CA . VAL A 1 178 ? 17.222 -0.052 -13.668 1.00 86.06 178 VAL A CA 1
ATOM 1340 C C . VAL A 1 178 ? 17.108 -0.196 -15.185 1.00 86.06 178 VAL A C 1
ATOM 1342 O O . VAL A 1 178 ? 17.908 -0.897 -15.802 1.00 86.06 178 VAL A O 1
ATOM 1345 N N . ILE A 1 179 ? 16.101 0.421 -15.803 1.00 85.25 179 ILE A N 1
ATOM 1346 C CA . ILE A 1 179 ? 15.841 0.245 -17.236 1.00 85.25 179 ILE A CA 1
ATOM 1347 C C . ILE A 1 179 ? 16.640 1.234 -18.087 1.00 85.25 179 ILE A C 1
ATOM 1349 O O . ILE A 1 179 ? 17.148 0.837 -19.133 1.00 85.25 179 ILE A O 1
ATOM 1353 N N . PHE A 1 180 ? 16.731 2.500 -17.677 1.00 82.81 180 PHE A N 1
ATOM 1354 C CA . PHE A 1 180 ? 17.278 3.570 -18.518 1.00 82.81 180 PHE A CA 1
ATOM 1355 C C . PHE A 1 180 ? 18.601 4.158 -18.024 1.00 82.81 180 PHE A C 1
ATOM 1357 O O . PHE A 1 180 ? 19.309 4.753 -18.829 1.00 82.81 180 PHE A O 1
ATOM 1364 N N . ARG A 1 181 ? 18.942 4.021 -16.737 1.00 75.44 181 ARG A N 1
ATOM 1365 C CA . ARG A 1 181 ? 20.100 4.683 -16.107 1.00 75.44 181 ARG A CA 1
ATOM 1366 C C . ARG A 1 181 ? 21.003 3.660 -15.421 1.00 75.44 181 ARG A C 1
ATOM 1368 O O . ARG A 1 181 ? 21.302 3.773 -14.239 1.00 75.44 181 ARG A O 1
ATOM 1375 N N . GLN A 1 182 ? 21.395 2.629 -16.163 1.00 65.56 182 GLN A N 1
ATOM 1376 C CA . GLN A 1 182 ? 22.227 1.543 -15.631 1.00 65.56 182 GLN A CA 1
ATOM 1377 C C . GLN A 1 182 ? 23.644 2.006 -15.244 1.00 65.56 182 GLN A C 1
ATOM 1379 O O . GLN A 1 182 ? 24.272 1.334 -14.435 1.00 65.56 182 GLN A O 1
ATOM 1384 N N . ASP A 1 183 ? 24.087 3.160 -15.763 1.00 61.31 183 ASP A N 1
ATOM 1385 C CA . ASP A 1 183 ? 25.440 3.710 -15.593 1.00 61.31 183 ASP A CA 1
ATOM 1386 C C . ASP A 1 183 ? 25.484 5.031 -14.785 1.00 61.31 183 ASP A C 1
ATOM 1388 O O . ASP A 1 183 ? 26.531 5.670 -14.709 1.00 61.31 183 ASP A O 1
ATOM 1392 N N . GLU A 1 184 ? 24.360 5.494 -14.216 1.00 59.28 184 GLU A N 1
ATOM 1393 C CA . GLU A 1 184 ? 24.366 6.659 -13.312 1.00 59.28 184 GLU A CA 1
ATOM 1394 C C . GLU A 1 184 ? 24.649 6.178 -11.881 1.00 59.28 184 GLU A C 1
ATOM 1396 O O . GLU A 1 184 ? 23.741 5.714 -11.187 1.00 59.28 184 GLU A O 1
ATOM 1401 N N . ASP A 1 185 ? 25.912 6.278 -11.454 1.00 49.84 185 ASP A N 1
ATOM 1402 C CA . ASP A 1 185 ? 26.325 6.044 -10.066 1.00 49.84 185 ASP A CA 1
ATOM 1403 C C . ASP A 1 185 ? 25.544 6.961 -9.103 1.00 49.84 185 ASP A C 1
ATOM 1405 O O . ASP A 1 185 ? 25.242 8.118 -9.414 1.00 49.84 185 ASP A O 1
ATOM 1409 N N . GLU A 1 186 ? 25.197 6.429 -7.928 1.00 53.34 186 GLU A N 1
ATOM 1410 C CA . GLU A 1 186 ? 24.474 7.130 -6.865 1.00 53.34 186 GLU A CA 1
ATOM 1411 C C . GLU A 1 186 ? 25.122 8.487 -6.546 1.00 53.34 186 GLU A C 1
ATOM 1413 O O . GLU A 1 186 ? 26.181 8.562 -5.928 1.00 53.34 186 GLU A O 1
ATOM 1418 N N . PHE A 1 187 ? 24.447 9.586 -6.895 1.00 38.44 187 PHE A N 1
ATOM 1419 C CA . PHE A 1 187 ? 24.594 10.801 -6.104 1.00 38.44 187 PHE A CA 1
ATOM 1420 C C . PHE A 1 187 ? 23.918 10.527 -4.766 1.00 38.44 187 PHE A C 1
ATOM 1422 O O . PHE A 1 187 ? 22.690 10.534 -4.670 1.00 38.44 187 PHE A O 1
ATOM 1429 N N . ASP A 1 188 ? 24.766 10.211 -3.793 1.00 41.44 188 ASP A N 1
ATOM 1430 C CA . ASP A 1 188 ? 24.560 10.316 -2.355 1.00 41.44 188 ASP A CA 1
ATOM 1431 C C . ASP A 1 188 ? 23.496 11.390 -2.052 1.00 41.44 188 ASP A C 1
ATOM 1433 O O . ASP A 1 188 ? 23.748 12.593 -2.179 1.00 41.44 188 ASP A O 1
ATOM 1437 N N . GLU A 1 189 ? 22.271 10.969 -1.706 1.00 45.06 189 GLU A N 1
ATOM 1438 C CA . GLU A 1 189 ? 21.362 11.828 -0.945 1.00 45.06 189 GLU A CA 1
ATOM 1439 C C . GLU A 1 189 ? 22.009 11.930 0.436 1.00 45.06 189 GLU A C 1
ATOM 1441 O O . GLU A 1 189 ? 21.706 11.161 1.347 1.00 45.06 189 GLU A O 1
ATOM 1446 N N . GLY A 1 190 ? 22.985 12.839 0.517 1.00 36.31 190 GLY A N 1
ATOM 1447 C CA . GLY A 1 190 ? 23.727 13.154 1.714 1.00 36.31 190 GLY A CA 1
ATOM 1448 C C . GLY A 1 190 ? 22.749 13.330 2.859 1.00 36.31 190 GLY A C 1
ATOM 1449 O O . GLY A 1 190 ? 21.887 14.211 2.845 1.00 36.31 190 GLY A O 1
ATOM 1450 N N . ASN A 1 191 ? 22.908 12.454 3.840 1.00 38.19 191 ASN A N 1
ATOM 1451 C CA . ASN A 1 191 ? 22.372 12.590 5.173 1.00 38.19 191 ASN A CA 1
ATOM 1452 C C . ASN A 1 191 ? 22.947 13.877 5.785 1.00 38.19 191 ASN A C 1
ATOM 1454 O O . ASN A 1 191 ? 23.953 13.841 6.488 1.00 38.19 191 ASN A O 1
ATOM 1458 N N . SER A 1 192 ? 22.350 15.028 5.478 1.00 44.88 192 SER A N 1
ATOM 1459 C CA . SER A 1 192 ? 22.580 16.263 6.219 1.00 44.88 192 SER A CA 1
ATOM 1460 C C . SER A 1 192 ? 21.560 16.353 7.347 1.00 44.88 192 SER A C 1
ATOM 1462 O O . SER A 1 192 ? 20.698 17.220 7.325 1.00 44.88 192 SER A O 1
ATOM 1464 N N . ASP A 1 193 ? 21.673 15.437 8.302 1.00 38.75 193 ASP A N 1
ATOM 1465 C CA . ASP A 1 193 ? 21.204 15.640 9.669 1.00 38.75 193 ASP A CA 1
ATOM 1466 C C . ASP A 1 193 ? 22.365 15.221 10.588 1.00 38.75 193 ASP A C 1
ATOM 1468 O O . ASP A 1 193 ? 22.383 14.143 11.182 1.00 38.75 193 ASP A O 1
ATOM 1472 N N . GLU A 1 194 ? 23.401 16.068 10.617 1.00 47.19 194 GLU A N 1
ATOM 1473 C CA . GLU A 1 194 ? 24.287 16.185 11.777 1.00 47.19 194 GLU A CA 1
ATOM 1474 C C . GLU A 1 194 ? 23.602 17.082 12.817 1.00 47.19 194 GLU A C 1
ATOM 1476 O O . GLU A 1 194 ? 23.004 18.108 12.489 1.00 47.19 194 GLU A O 1
ATOM 1481 N N . GLU A 1 195 ? 23.698 16.643 14.069 1.00 41.06 195 GLU A N 1
ATOM 1482 C CA . GLU A 1 195 ? 23.184 17.248 15.296 1.00 41.06 195 GLU A CA 1
ATOM 1483 C C . GLU A 1 195 ? 23.441 18.758 15.436 1.00 41.06 195 GLU A C 1
ATOM 1485 O O . GLU A 1 195 ? 24.554 19.224 15.187 1.00 41.06 195 GLU A O 1
ATOM 1490 N N . VAL A 1 196 ? 22.462 19.472 16.015 1.00 39.34 196 VAL A N 1
ATOM 1491 C CA . VAL A 1 196 ? 22.702 20.438 17.109 1.00 39.34 196 VAL A CA 1
ATOM 1492 C C . VAL A 1 196 ? 21.538 20.417 18.097 1.00 39.34 196 VAL A C 1
ATOM 1494 O O . VAL A 1 196 ? 20.378 20.495 17.634 1.00 39.34 196 VAL A O 1
#

pLDDT: mean 77.96, std 16.47, range [36.31, 96.31]

Radius of gyration: 25.78 Å; chains: 1; bounding box: 75×48×55 Å